Protein AF-A0A969JW96-F1 (afdb_monomer)

Structure (mmCIF, N/CA/C/O backbone):
data_AF-A0A969JW96-F1
#
_entry.id   AF-A0A969JW96-F1
#
loop_
_atom_site.group_PDB
_atom_site.id
_atom_site.type_symbol
_atom_site.label_atom_id
_atom_site.label_alt_id
_atom_site.label_comp_id
_atom_site.label_asym_id
_atom_site.label_entity_id
_atom_site.label_seq_id
_atom_site.pdbx_PDB_ins_code
_atom_site.Cartn_x
_atom_site.Cartn_y
_atom_site.Cartn_z
_atom_site.occupancy
_atom_site.B_iso_or_equiv
_atom_site.auth_seq_id
_atom_site.auth_comp_id
_atom_site.auth_asym_id
_atom_site.auth_atom_id
_atom_site.pdbx_PDB_model_num
ATOM 1 N N . MET A 1 1 ? 10.978 -2.583 -18.287 1.00 92.38 1 MET A N 1
ATOM 2 C CA . MET A 1 1 ? 11.888 -1.580 -18.891 1.00 92.38 1 MET A CA 1
ATOM 3 C C . MET A 1 1 ? 13.351 -1.951 -18.710 1.00 92.38 1 MET A C 1
ATOM 5 O O . MET A 1 1 ? 13.973 -2.278 -19.709 1.00 92.38 1 MET A O 1
ATOM 9 N N . VAL A 1 2 ? 13.892 -1.982 -17.486 1.00 97.56 2 VAL A N 1
ATOM 10 C CA . VAL A 1 2 ? 15.324 -2.282 -17.252 1.00 97.56 2 VAL A CA 1
ATOM 11 C C . VAL A 1 2 ? 15.746 -3.646 -17.815 1.00 97.56 2 VAL A C 1
ATOM 13 O O . VAL A 1 2 ? 16.742 -3.735 -18.517 1.00 97.56 2 VAL A O 1
ATOM 16 N N . ALA A 1 3 ? 14.935 -4.693 -17.625 1.00 97.38 3 ALA A N 1
ATOM 17 C CA . ALA A 1 3 ? 15.219 -6.020 -18.188 1.00 97.38 3 ALA A CA 1
ATOM 18 C C . ALA A 1 3 ? 15.378 -6.011 -19.723 1.00 97.38 3 ALA A C 1
ATOM 20 O O . ALA A 1 3 ? 16.224 -6.721 -20.259 1.00 97.38 3 ALA A O 1
ATOM 21 N N . SER A 1 4 ? 14.621 -5.150 -20.419 1.00 97.44 4 SER A N 1
ATOM 22 C CA . SER A 1 4 ? 14.577 -5.104 -21.888 1.00 97.44 4 SER A CA 1
ATOM 23 C C . SER A 1 4 ? 15.881 -4.638 -22.542 1.00 97.44 4 SER A C 1
ATOM 25 O O . SER A 1 4 ? 16.103 -4.877 -23.729 1.00 97.44 4 SER A O 1
ATOM 27 N N . THR A 1 5 ? 16.754 -3.984 -21.768 1.00 97.19 5 THR A N 1
ATOM 28 C CA . THR A 1 5 ? 18.091 -3.555 -22.201 1.00 97.19 5 THR A CA 1
ATOM 29 C C . THR A 1 5 ? 19.156 -4.616 -21.923 1.00 97.19 5 THR A C 1
ATOM 31 O O . THR A 1 5 ? 20.342 -4.311 -21.980 1.00 97.19 5 THR A O 1
ATOM 34 N N . LEU A 1 6 ? 18.749 -5.839 -21.568 1.00 96.88 6 LEU A N 1
ATOM 35 C CA . LEU A 1 6 ? 19.619 -6.942 -21.162 1.00 96.88 6 LEU A CA 1
ATOM 36 C C . LEU A 1 6 ? 20.436 -6.680 -19.881 1.00 96.88 6 LEU A C 1
ATOM 38 O O . LEU A 1 6 ? 21.398 -7.404 -19.619 1.00 96.88 6 LEU A O 1
ATOM 42 N N . ALA A 1 7 ? 20.016 -5.729 -19.040 1.00 97.56 7 ALA A N 1
ATOM 43 C CA . ALA A 1 7 ? 20.629 -5.472 -17.735 1.00 97.56 7 ALA A CA 1
ATOM 44 C C . ALA A 1 7 ? 20.529 -6.693 -16.796 1.00 97.56 7 ALA A C 1
ATOM 46 O O . ALA A 1 7 ? 19.527 -7.423 -16.849 1.00 97.56 7 ALA A O 1
ATOM 47 N N . PRO A 1 8 ? 21.535 -6.930 -15.937 1.00 97.62 8 PRO A N 1
ATOM 48 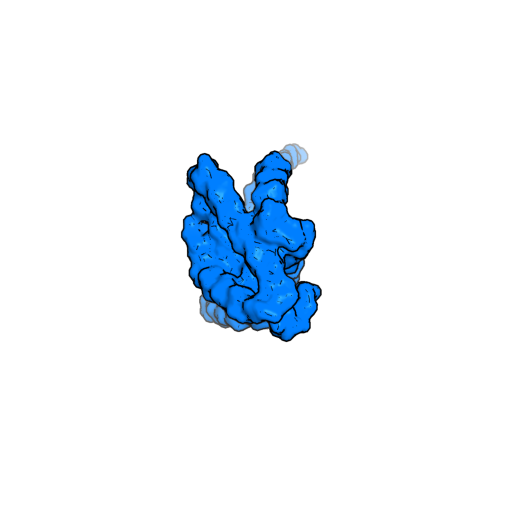C CA . PRO A 1 8 ? 21.538 -8.078 -15.038 1.00 97.62 8 PRO A CA 1
ATOM 49 C C . PRO A 1 8 ? 20.416 -7.970 -13.992 1.00 97.62 8 PRO A C 1
ATOM 51 O O . PRO A 1 8 ? 19.824 -6.903 -13.793 1.00 97.62 8 PRO A O 1
ATOM 54 N N . VAL A 1 9 ? 20.061 -9.100 -13.376 1.00 97.75 9 VAL A N 1
ATOM 55 C CA . VAL A 1 9 ? 18.829 -9.232 -12.580 1.00 97.75 9 VAL A CA 1
ATOM 56 C C . VAL A 1 9 ? 18.816 -8.311 -11.357 1.00 97.75 9 VAL A C 1
ATOM 58 O O . VAL A 1 9 ? 17.781 -7.732 -11.036 1.00 97.75 9 VAL A O 1
ATOM 61 N N . GLU A 1 10 ? 19.968 -8.083 -10.733 1.00 97.88 10 GLU A N 1
ATOM 62 C CA . GLU A 1 10 ? 20.151 -7.179 -9.599 1.00 97.88 10 GLU A CA 1
ATOM 63 C C . GLU A 1 10 ? 19.729 -5.739 -9.927 1.00 97.88 10 GLU A C 1
ATOM 65 O O . GLU A 1 10 ? 19.047 -5.100 -9.125 1.00 97.88 10 GLU A O 1
ATOM 70 N N . ASN A 1 11 ? 20.009 -5.258 -11.143 1.00 98.12 11 ASN A N 1
ATOM 71 C CA . ASN A 1 11 ? 19.605 -3.920 -11.585 1.00 98.12 11 ASN A CA 1
ATOM 72 C C . ASN A 1 11 ? 18.093 -3.839 -11.821 1.00 98.12 11 ASN A C 1
ATOM 74 O O . ASN A 1 11 ? 17.466 -2.807 -11.576 1.00 98.12 11 ASN A O 1
ATOM 78 N N . VAL A 1 12 ? 17.490 -4.932 -12.295 1.00 97.62 12 VAL A N 1
ATOM 79 C CA . VAL A 1 12 ? 16.038 -5.027 -12.486 1.00 97.62 12 VAL A CA 1
ATOM 80 C C . VAL A 1 12 ? 15.323 -5.007 -11.139 1.00 97.62 12 VAL A C 1
ATOM 82 O O . VAL A 1 12 ? 14.350 -4.268 -10.983 1.00 97.62 12 VAL A O 1
ATOM 85 N N . LEU A 1 13 ? 15.822 -5.765 -10.160 1.00 97.88 13 LEU A N 1
ATOM 86 C CA . LEU A 1 13 ? 15.274 -5.786 -8.804 1.00 97.88 13 LEU A CA 1
ATOM 87 C C . LEU A 1 13 ? 15.439 -4.433 -8.109 1.00 97.88 13 LEU A C 1
ATOM 89 O O . LEU A 1 13 ? 14.465 -3.924 -7.559 1.00 97.88 13 LEU A O 1
ATOM 93 N N . ALA A 1 14 ? 16.614 -3.802 -8.205 1.00 97.81 14 ALA A N 1
ATOM 94 C CA . ALA A 1 14 ? 16.843 -2.465 -7.657 1.00 97.81 14 ALA A CA 1
ATOM 95 C C . ALA A 1 14 ? 15.840 -1.439 -8.214 1.00 97.81 14 ALA A C 1
ATOM 97 O O . ALA A 1 14 ? 15.224 -0.690 -7.455 1.00 97.81 14 ALA A O 1
ATOM 98 N N . ALA A 1 15 ? 15.602 -1.449 -9.530 1.00 97.50 15 ALA A N 1
ATOM 99 C CA . ALA A 1 15 ? 14.612 -0.575 -10.155 1.00 97.50 15 ALA A CA 1
ATOM 100 C C . ALA A 1 15 ? 13.169 -0.894 -9.720 1.00 97.50 15 ALA A C 1
ATOM 102 O O . ALA A 1 15 ? 12.372 0.023 -9.514 1.00 97.50 15 ALA A O 1
ATOM 103 N N . ALA A 1 16 ? 12.824 -2.175 -9.555 1.00 96.62 16 ALA A N 1
ATOM 104 C CA . ALA A 1 16 ? 11.508 -2.589 -9.072 1.00 96.62 16 ALA A CA 1
ATOM 105 C C . ALA A 1 16 ? 11.263 -2.139 -7.621 1.00 96.62 16 ALA A C 1
ATOM 107 O O . ALA A 1 16 ? 10.181 -1.643 -7.305 1.00 96.62 16 ALA A O 1
ATOM 108 N N . PHE A 1 17 ? 12.270 -2.250 -6.750 1.00 95.62 17 PHE A N 1
ATOM 109 C CA . PHE A 1 17 ? 12.193 -1.763 -5.372 1.00 95.62 17 PHE A CA 1
ATOM 110 C C . PHE A 1 17 ? 12.088 -0.241 -5.306 1.00 95.62 17 PHE A C 1
ATOM 112 O O . PHE A 1 17 ? 11.251 0.266 -4.565 1.00 95.62 17 PHE A O 1
ATOM 119 N N . ALA A 1 18 ? 12.855 0.485 -6.124 1.00 94.38 18 ALA A N 1
ATOM 120 C CA . ALA A 1 18 ? 12.754 1.940 -6.209 1.00 94.38 18 ALA A CA 1
ATOM 121 C C . ALA A 1 18 ? 11.344 2.395 -6.628 1.00 94.38 18 ALA A C 1
ATOM 123 O O . ALA A 1 18 ? 10.785 3.315 -6.032 1.00 94.38 18 ALA A O 1
ATOM 124 N N . ALA A 1 19 ? 10.737 1.721 -7.612 1.00 94.25 19 ALA A N 1
ATOM 125 C CA . ALA A 1 19 ? 9.368 2.012 -8.036 1.00 94.25 19 ALA A CA 1
ATOM 126 C C . ALA A 1 19 ? 8.335 1.703 -6.937 1.00 94.25 19 ALA A C 1
ATOM 128 O O . ALA A 1 19 ? 7.437 2.510 -6.699 1.00 94.25 19 ALA A O 1
ATOM 129 N N . LEU A 1 20 ? 8.474 0.561 -6.253 1.00 91.62 20 LEU A N 1
ATOM 130 C CA . LEU A 1 20 ? 7.586 0.155 -5.161 1.00 91.62 20 LEU A CA 1
ATOM 131 C C . LEU A 1 20 ? 7.683 1.091 -3.945 1.00 91.62 20 LEU A C 1
ATOM 133 O O . LEU A 1 20 ? 6.669 1.371 -3.315 1.00 91.62 20 LEU A O 1
ATOM 137 N N . HIS A 1 21 ? 8.879 1.589 -3.627 1.00 87.88 21 HIS A N 1
ATOM 138 C CA . HIS A 1 21 ? 9.100 2.501 -2.502 1.00 87.88 21 HIS A CA 1
ATOM 139 C C . HIS A 1 21 ? 8.502 3.902 -2.728 1.00 87.88 21 HIS A C 1
ATOM 141 O O . HIS A 1 21 ? 8.311 4.663 -1.781 1.00 87.88 21 HIS A O 1
ATOM 147 N N . GLY A 1 22 ? 8.176 4.268 -3.971 1.00 84.25 22 GLY A N 1
ATOM 148 C CA . GLY A 1 22 ? 7.532 5.545 -4.262 1.00 84.25 22 GLY A CA 1
ATOM 149 C C . GLY A 1 22 ? 6.190 5.690 -3.533 1.00 84.25 22 GLY A C 1
ATOM 150 O O . GLY A 1 22 ? 5.364 4.781 -3.561 1.00 84.25 22 GLY A O 1
ATOM 151 N N . ARG A 1 23 ? 5.926 6.872 -2.955 1.00 76.19 23 ARG A N 1
ATOM 152 C CA . ARG A 1 23 ? 4.695 7.181 -2.186 1.00 76.19 23 ARG A CA 1
ATOM 153 C C . ARG A 1 23 ? 3.380 6.937 -2.939 1.00 76.19 23 ARG A C 1
ATOM 155 O O . ARG A 1 23 ? 2.329 6.816 -2.325 1.00 76.19 23 ARG A O 1
ATOM 162 N N . LEU A 1 24 ? 3.419 6.928 -4.273 1.00 77.00 24 LEU A N 1
ATOM 163 C CA . LEU A 1 24 ? 2.249 6.652 -5.114 1.00 77.00 24 LEU A CA 1
ATOM 164 C C . LEU A 1 24 ? 2.014 5.152 -5.355 1.00 77.00 24 LEU A C 1
ATOM 166 O O . LEU A 1 24 ? 1.009 4.799 -5.971 1.00 77.00 24 LEU A O 1
ATOM 170 N N . HIS A 1 25 ? 2.926 4.290 -4.905 1.00 81.25 25 HIS A N 1
ATOM 171 C CA . HIS A 1 25 ? 2.839 2.841 -5.042 1.00 81.25 25 HIS A CA 1
ATOM 172 C C . HIS A 1 25 ? 2.812 2.131 -3.681 1.00 81.25 25 HIS A C 1
ATOM 174 O O . HIS A 1 25 ? 1.951 1.276 -3.473 1.00 81.25 25 HIS A O 1
ATOM 180 N N . GLY A 1 26 ? 3.760 2.433 -2.792 1.00 76.75 26 GLY A N 1
ATOM 181 C CA . GLY A 1 26 ? 3.874 1.836 -1.458 1.00 76.75 26 GLY A CA 1
ATOM 182 C C . GLY A 1 26 ? 3.226 2.680 -0.356 1.00 76.75 26 GLY A C 1
ATOM 183 O O . GLY A 1 26 ? 2.862 3.834 -0.579 1.00 76.75 26 GLY A O 1
ATOM 184 N N . GLY A 1 27 ? 3.095 2.098 0.840 1.00 83.38 27 GLY A N 1
ATOM 185 C CA . GLY A 1 27 ? 2.679 2.795 2.067 1.00 83.38 27 GLY A CA 1
ATOM 186 C C . GLY A 1 27 ? 1.171 2.974 2.265 1.00 83.38 27 GLY A C 1
ATOM 187 O O . GLY A 1 27 ? 0.750 3.646 3.204 1.00 83.38 27 GLY A O 1
ATOM 188 N N . ALA A 1 28 ? 0.330 2.398 1.400 1.00 88.88 28 ALA A N 1
ATOM 189 C CA . ALA A 1 28 ? -1.125 2.472 1.562 1.00 88.88 28 ALA A CA 1
ATOM 190 C C . ALA A 1 28 ? -1.628 1.687 2.786 1.00 88.88 28 ALA A C 1
ATOM 192 O O . ALA A 1 28 ? -2.630 2.061 3.388 1.00 88.88 28 ALA A O 1
ATOM 193 N N . ASP A 1 29 ? -0.929 0.615 3.137 1.00 90.25 29 ASP A N 1
ATOM 194 C CA . ASP A 1 29 ? -1.149 -0.230 4.307 1.00 90.25 29 ASP A CA 1
ATOM 195 C C . ASP A 1 29 ? -0.816 0.473 5.624 1.00 90.25 29 ASP A C 1
ATOM 197 O O . ASP A 1 29 ? -1.630 0.470 6.547 1.00 90.25 29 ASP A O 1
ATOM 201 N N . GLU A 1 30 ? 0.346 1.118 5.694 1.00 91.56 30 GLU A N 1
ATOM 202 C CA . GLU A 1 30 ? 0.733 1.952 6.833 1.00 91.56 30 GLU A CA 1
ATOM 203 C C . GLU A 1 30 ? -0.219 3.143 6.993 1.00 91.56 30 GLU A C 1
ATOM 205 O O . GLU A 1 30 ? -0.732 3.380 8.084 1.00 91.56 30 GLU A O 1
ATOM 210 N N . ALA A 1 31 ? -0.539 3.838 5.897 1.00 92.06 31 ALA A N 1
ATOM 211 C CA . ALA A 1 31 ? -1.463 4.968 5.925 1.00 92.06 31 ALA A CA 1
ATOM 212 C C . ALA A 1 31 ? -2.877 4.569 6.379 1.00 92.06 31 ALA A C 1
ATOM 214 O O . ALA A 1 31 ? -3.519 5.324 7.107 1.00 92.06 31 ALA A O 1
ATOM 215 N N . ALA A 1 32 ? -3.373 3.395 5.970 1.00 94.69 32 ALA A N 1
ATOM 216 C CA . ALA A 1 32 ? -4.667 2.889 6.427 1.00 94.69 32 ALA A CA 1
ATOM 217 C C . ALA A 1 32 ? -4.646 2.568 7.929 1.00 94.69 32 ALA A C 1
ATOM 219 O O . ALA A 1 32 ? -5.564 2.954 8.655 1.00 94.69 32 ALA A O 1
ATOM 220 N N . LEU A 1 33 ? -3.585 1.905 8.401 1.00 94.75 33 LEU A N 1
ATOM 221 C CA . LEU A 1 33 ? -3.416 1.575 9.814 1.00 94.75 33 LEU A CA 1
ATOM 222 C C . LEU A 1 33 ? -3.352 2.837 10.686 1.00 94.75 33 LEU A C 1
ATOM 224 O O . LEU A 1 33 ? -4.034 2.911 11.708 1.00 94.75 33 LEU A O 1
ATOM 228 N N . GLU A 1 34 ? -2.581 3.837 10.263 1.00 94.56 34 GLU A N 1
ATOM 229 C CA . GLU A 1 34 ? -2.443 5.100 10.985 1.00 94.56 34 GLU A CA 1
ATOM 230 C C . GLU A 1 34 ? -3.740 5.912 10.970 1.00 94.56 34 GLU A C 1
ATOM 232 O O . GLU A 1 34 ? -4.163 6.418 12.008 1.00 94.56 34 GLU A O 1
ATOM 237 N N . ALA A 1 35 ? -4.445 5.957 9.835 1.00 95.81 35 ALA A N 1
ATOM 238 C CA . ALA A 1 35 ? -5.763 6.582 9.764 1.00 95.81 35 ALA A CA 1
ATOM 239 C C . ALA A 1 35 ? -6.743 5.940 10.757 1.00 95.81 35 ALA A C 1
ATOM 241 O O . ALA A 1 35 ? -7.446 6.646 11.473 1.00 95.81 35 ALA A O 1
ATOM 242 N N . ALA A 1 36 ? -6.766 4.609 10.860 1.00 97.38 36 ALA A N 1
ATOM 243 C CA . ALA A 1 36 ? -7.633 3.924 11.813 1.00 97.38 36 ALA A CA 1
ATOM 244 C C . ALA A 1 36 ? -7.257 4.207 13.277 1.00 97.38 36 ALA A C 1
ATOM 246 O O . ALA A 1 36 ? -8.147 4.344 14.116 1.00 97.38 36 ALA A O 1
ATOM 247 N N . ARG A 1 37 ? -5.961 4.336 13.593 1.00 96.31 37 ARG A N 1
ATOM 248 C CA . ARG A 1 37 ? -5.499 4.751 14.929 1.00 96.31 37 ARG A CA 1
ATOM 249 C C . ARG A 1 37 ? -5.898 6.189 15.251 1.00 96.31 37 ARG A C 1
ATOM 251 O O . ARG A 1 37 ? -6.400 6.428 16.343 1.00 96.31 37 ARG A O 1
ATOM 258 N N . LEU A 1 38 ? -5.741 7.107 14.297 1.00 96.94 38 LEU A N 1
ATOM 259 C CA . LEU A 1 38 ? -6.127 8.513 14.438 1.00 96.94 38 LEU A CA 1
ATOM 260 C C . LEU A 1 38 ? -7.640 8.679 14.632 1.00 96.94 38 LEU A C 1
ATOM 262 O O . LEU A 1 38 ? -8.076 9.456 15.476 1.00 96.94 38 LEU A O 1
ATOM 266 N N . VAL A 1 39 ? -8.443 7.933 13.868 1.00 98.00 39 VAL A N 1
ATOM 267 C CA . VAL A 1 39 ? -9.907 7.902 14.016 1.00 98.00 39 VAL A CA 1
ATOM 268 C C . VAL A 1 39 ? -10.307 7.329 15.380 1.00 98.00 39 VAL A C 1
ATOM 270 O O . VAL A 1 39 ? -11.300 7.756 15.969 1.00 98.00 39 VAL A O 1
ATOM 273 N N . GLY A 1 40 ? -9.541 6.368 15.897 1.00 97.56 40 GLY A N 1
ATOM 274 C CA . GLY A 1 40 ? -9.598 5.909 17.284 1.00 97.56 40 GLY A CA 1
ATOM 275 C C . GLY A 1 40 ? -10.793 5.025 17.643 1.00 97.56 40 GLY A C 1
ATOM 276 O O . GLY A 1 40 ? -10.695 4.247 18.588 1.00 97.56 40 GLY A O 1
ATOM 277 N N . SER A 1 41 ? -11.909 5.088 16.914 1.00 98.06 41 SER A N 1
ATOM 278 C CA . SER A 1 41 ? -13.055 4.201 17.134 1.00 98.06 41 SER A CA 1
ATOM 279 C C . SER A 1 41 ? -13.944 4.039 15.893 1.00 98.06 41 SER A C 1
ATOM 281 O O . SER A 1 41 ? -14.039 4.957 15.072 1.00 98.06 41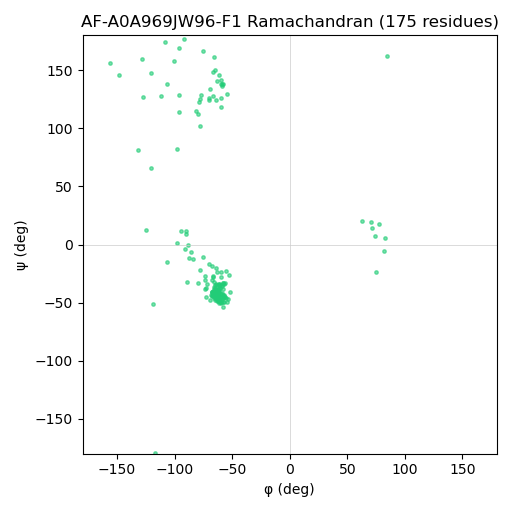 SER A O 1
ATOM 283 N N . PRO A 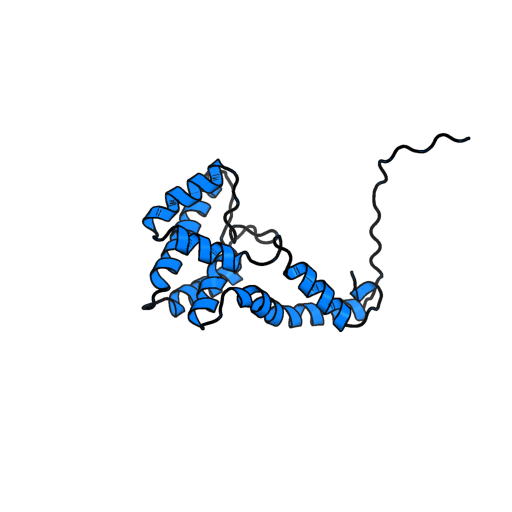1 42 ? -14.708 2.934 15.789 1.00 98.38 42 PRO A N 1
ATOM 284 C CA . PRO A 1 42 ? -15.679 2.742 14.710 1.00 98.38 42 PRO A CA 1
ATOM 285 C C . PRO A 1 42 ? -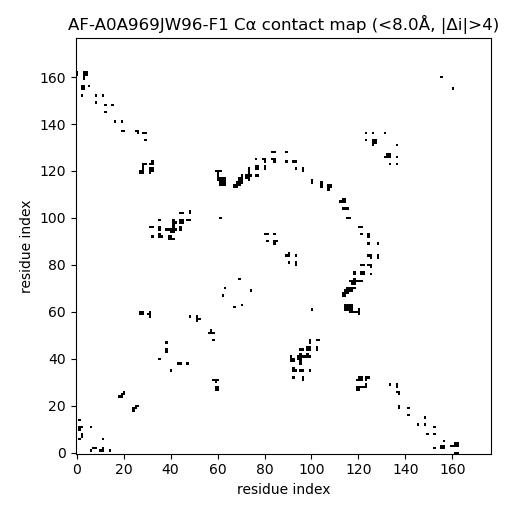16.724 3.862 14.609 1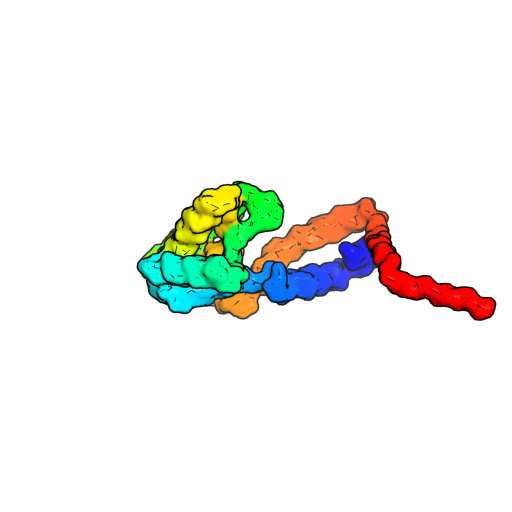.00 98.38 42 PRO A C 1
ATOM 287 O O . PRO A 1 42 ? -17.148 4.209 13.509 1.00 98.38 42 PRO A O 1
ATOM 290 N N . GLY A 1 43 ? -17.123 4.457 15.740 1.00 98.31 43 GLY A N 1
ATOM 291 C CA . GLY A 1 43 ? -18.127 5.526 15.777 1.00 98.31 43 GLY A CA 1
ATOM 292 C C . GLY A 1 43 ? -17.670 6.830 15.115 1.00 98.31 43 GLY A C 1
ATOM 293 O O . GLY A 1 43 ? -18.496 7.565 14.581 1.00 98.31 43 GLY A O 1
ATOM 294 N N . ALA A 1 44 ? -16.362 7.097 15.090 1.00 98.25 44 ALA A N 1
ATOM 295 C CA . ALA A 1 44 ? -15.788 8.294 14.473 1.00 98.25 44 ALA A CA 1
ATOM 296 C C . ALA A 1 44 ? -15.491 8.127 12.968 1.00 98.25 44 ALA A C 1
ATOM 298 O O . ALA A 1 44 ? -15.245 9.111 12.269 1.00 98.25 44 ALA A O 1
ATOM 299 N N . ALA A 1 45 ? -15.553 6.897 12.442 1.00 98.25 45 ALA A N 1
ATOM 300 C CA . ALA A 1 45 ? -15.212 6.594 11.052 1.00 98.25 45 ALA A CA 1
ATOM 301 C C . ALA A 1 45 ? -16.066 7.364 10.037 1.00 98.25 45 ALA A C 1
ATOM 303 O O . ALA A 1 45 ? -15.565 7.759 8.983 1.00 98.25 45 ALA A O 1
ATOM 304 N N . ALA A 1 46 ? -17.344 7.597 10.358 1.00 98.00 46 ALA A N 1
ATOM 305 C CA . ALA A 1 46 ? -18.255 8.304 9.469 1.00 98.00 46 ALA A CA 1
ATOM 306 C C . ALA A 1 46 ? -17.781 9.735 9.183 1.00 98.00 46 ALA A C 1
ATOM 308 O O . ALA A 1 46 ? -17.644 10.111 8.020 1.00 98.00 46 ALA A O 1
ATOM 309 N N . GLY A 1 47 ? -17.459 10.488 10.240 1.00 98.06 47 GLY A N 1
ATOM 310 C CA . GLY A 1 47 ? -16.975 11.864 10.127 1.00 98.06 47 GLY A CA 1
ATOM 311 C C . GLY A 1 47 ? -15.657 11.955 9.361 1.00 98.06 47 GLY A C 1
ATOM 312 O O . GLY A 1 47 ? -15.531 12.785 8.469 1.00 98.06 47 GLY A O 1
ATOM 313 N N . PHE A 1 48 ? -14.713 11.048 9.632 1.00 98.12 48 PHE A N 1
ATOM 314 C CA . PHE A 1 48 ? -13.432 11.002 8.920 1.00 98.12 48 PHE A CA 1
ATOM 315 C C . PHE A 1 48 ? -13.593 10.775 7.411 1.00 98.12 48 PHE A C 1
ATOM 317 O O . PHE A 1 48 ? -12.983 11.471 6.599 1.00 98.12 48 PHE A O 1
ATOM 324 N N . VAL A 1 49 ? -14.414 9.796 7.019 1.00 98.06 49 VAL A N 1
ATOM 325 C CA . VAL A 1 49 ? -14.643 9.506 5.597 1.00 98.06 49 VAL A CA 1
ATOM 326 C C . VAL A 1 49 ? -15.344 10.670 4.911 1.00 98.06 49 VAL A C 1
ATOM 328 O O . VAL A 1 49 ? -15.006 11.006 3.775 1.00 98.06 49 VAL A O 1
ATOM 331 N N . ASP A 1 50 ? -16.325 11.266 5.581 1.00 97.81 50 ASP A N 1
ATOM 332 C CA . ASP A 1 50 ? -17.094 12.372 5.030 1.00 97.81 50 ASP A CA 1
ATOM 333 C C . ASP A 1 50 ? -16.198 13.590 4.777 1.00 97.81 50 ASP A C 1
ATOM 335 O O . ASP A 1 50 ? -16.204 14.102 3.657 1.00 97.81 50 ASP A O 1
ATOM 339 N N . ASP A 1 51 ? -15.360 13.948 5.753 1.00 97.88 51 ASP A N 1
ATOM 340 C CA . ASP A 1 51 ? -14.360 15.014 5.653 1.00 97.88 51 ASP A CA 1
ATOM 341 C C . ASP A 1 51 ? -13.358 14.770 4.514 1.00 97.88 51 ASP A C 1
ATOM 343 O O . ASP A 1 51 ? -13.132 15.645 3.672 1.00 97.88 51 ASP A O 1
ATOM 347 N N . CYS A 1 52 ? -12.818 13.548 4.411 1.00 96.81 52 CYS A N 1
ATOM 348 C CA . CYS A 1 52 ? -11.902 13.194 3.327 1.00 96.81 52 CYS A CA 1
ATOM 349 C C . CYS A 1 52 ? -12.543 13.410 1.950 1.00 96.81 52 CYS A C 1
ATOM 351 O O . CYS A 1 52 ? -11.915 13.939 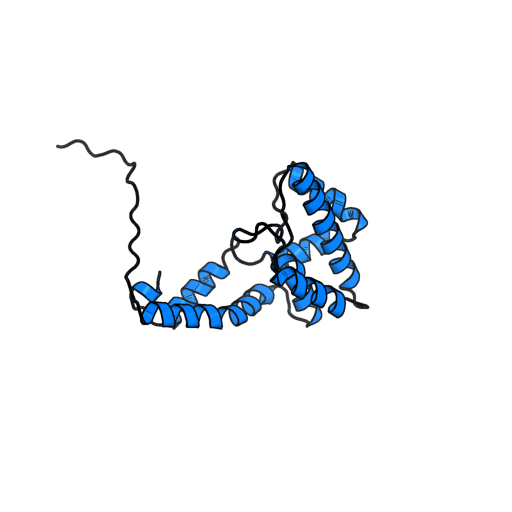1.033 1.00 96.81 52 CYS A O 1
ATOM 353 N N . LEU A 1 53 ? -13.800 12.994 1.788 1.00 95.81 53 LEU A N 1
ATOM 354 C CA . LEU A 1 53 ? -14.508 13.107 0.516 1.00 95.81 53 LEU A CA 1
ATOM 355 C C . LEU A 1 53 ? -14.922 14.543 0.183 1.00 95.81 53 LEU A C 1
ATOM 357 O O . LEU A 1 53 ? -15.009 14.858 -1.006 1.00 95.81 53 LEU A O 1
ATOM 361 N N . GLU A 1 54 ? -15.196 15.379 1.184 1.00 97.00 54 GLU A N 1
ATOM 362 C CA . GLU A 1 54 ? -15.492 16.807 1.008 1.00 97.00 54 GLU A CA 1
ATOM 363 C C . GLU A 1 54 ? -14.262 17.582 0.534 1.00 97.00 54 GLU A C 1
ATOM 365 O O . GLU A 1 54 ? -14.347 18.353 -0.421 1.00 97.00 54 GLU A O 1
ATOM 370 N N . HIS A 1 55 ? -13.099 17.297 1.121 1.00 96.81 55 HIS A N 1
ATOM 371 C CA . HIS A 1 55 ? -11.841 17.977 0.804 1.00 96.81 55 HIS A CA 1
ATOM 372 C C . HIS A 1 55 ? -11.050 17.330 -0.345 1.00 96.81 55 HIS A C 1
ATOM 374 O O . HIS A 1 55 ? -9.977 17.805 -0.718 1.00 96.81 55 HIS A O 1
ATOM 380 N N . GLY A 1 56 ? -11.556 16.242 -0.933 1.00 93.75 56 GLY A N 1
ATOM 381 C CA . GLY A 1 56 ? -10.874 15.518 -2.011 1.00 93.75 56 GLY A CA 1
ATOM 382 C C . GLY A 1 56 ? -9.640 14.724 -1.558 1.00 93.75 56 GLY A C 1
ATOM 383 O O . GLY A 1 56 ? -8.857 14.268 -2.397 1.00 93.75 56 GLY A O 1
ATOM 384 N N . THR A 1 57 ? -9.475 14.523 -0.251 1.00 93.44 57 THR A N 1
ATOM 385 C CA . THR A 1 57 ? -8.434 13.682 0.342 1.00 93.44 57 THR A CA 1
ATOM 386 C C . THR A 1 57 ? -8.705 12.213 0.025 1.00 93.44 57 THR A C 1
ATOM 388 O O . THR A 1 57 ? -9.822 11.705 0.148 1.00 93.44 57 THR A O 1
ATOM 391 N N . LYS A 1 58 ? -7.669 11.488 -0.403 1.00 91.25 58 LYS A N 1
ATOM 392 C CA . LYS A 1 58 ? -7.790 10.056 -0.697 1.00 91.25 58 LYS A CA 1
ATOM 393 C C . LYS A 1 58 ? -7.810 9.244 0.594 1.00 91.25 58 LYS A C 1
ATOM 395 O O . LYS A 1 58 ? -6.877 9.325 1.385 1.00 91.25 58 LYS A O 1
ATOM 400 N N . VAL A 1 59 ? -8.802 8.367 0.727 1.00 94.06 59 VAL A N 1
ATOM 401 C CA . VAL A 1 59 ? -8.766 7.280 1.712 1.00 94.06 59 VAL A CA 1
ATOM 402 C C . VAL A 1 59 ? -7.862 6.177 1.159 1.00 94.06 59 VAL A C 1
ATOM 404 O O . VAL A 1 59 ? -8.233 5.455 0.230 1.00 94.06 59 VAL A O 1
ATOM 407 N N . MET A 1 60 ? -6.632 6.104 1.668 1.00 92.00 60 MET A N 1
ATOM 408 C CA . MET A 1 60 ? -5.623 5.146 1.206 1.00 92.00 60 MET A CA 1
ATOM 409 C C . MET A 1 60 ? -6.113 3.704 1.385 1.00 92.00 60 MET A C 1
ATOM 411 O O . MET A 1 60 ? -6.799 3.392 2.351 1.00 92.00 60 MET A O 1
ATOM 415 N N . GLY A 1 61 ? -5.805 2.832 0.421 1.00 91.75 61 GLY A N 1
ATOM 416 C CA . GLY A 1 61 ? -6.290 1.444 0.401 1.00 91.75 61 GLY A CA 1
ATOM 417 C C . GLY A 1 61 ? -7.715 1.255 -0.147 1.00 91.75 61 GLY A C 1
ATOM 418 O O . GLY A 1 61 ? -8.126 0.116 -0.363 1.00 91.75 61 GLY A O 1
ATOM 419 N N . MET A 1 62 ? -8.446 2.334 -0.458 1.00 94.19 62 MET A N 1
ATOM 420 C CA . MET A 1 62 ? -9.768 2.257 -1.090 1.00 94.19 62 MET A CA 1
ATOM 421 C C . MET A 1 62 ? -9.699 2.414 -2.614 1.00 94.19 62 MET A C 1
ATOM 423 O O . MET A 1 62 ? -9.163 3.384 -3.150 1.00 94.19 62 MET A O 1
ATOM 427 N N . GLY A 1 63 ? -10.314 1.469 -3.325 1.00 90.50 63 GLY A N 1
ATOM 428 C CA . GLY A 1 63 ? -10.294 1.377 -4.780 1.00 90.50 63 GLY A CA 1
ATOM 429 C C . GLY A 1 63 ? -9.057 0.656 -5.323 1.00 90.50 63 GLY A C 1
ATOM 430 O O . GLY A 1 63 ? -8.040 0.475 -4.650 1.00 90.50 63 GLY A O 1
ATOM 431 N N . HIS A 1 64 ? -9.153 0.224 -6.578 1.00 89.50 64 HIS A N 1
ATOM 432 C CA . HIS A 1 64 ? -8.067 -0.444 -7.285 1.00 89.50 64 HIS A CA 1
ATOM 433 C C . HIS A 1 64 ? -8.142 -0.115 -8.777 1.00 89.50 64 HIS A C 1
ATOM 435 O O . HIS A 1 64 ? -9.231 0.026 -9.329 1.00 89.50 64 HIS A O 1
ATOM 441 N N . ARG A 1 65 ? -6.989 -0.007 -9.446 1.00 87.25 65 ARG A N 1
ATOM 442 C CA . ARG A 1 65 ? -6.937 0.287 -10.889 1.00 87.25 65 ARG A CA 1
ATOM 443 C C . ARG A 1 65 ? -7.556 -0.838 -11.725 1.00 87.25 65 ARG A C 1
ATOM 445 O O . ARG A 1 65 ? -8.331 -0.564 -12.632 1.00 87.25 65 ARG A O 1
ATOM 452 N N . GLU A 1 66 ? -7.222 -2.080 -11.381 1.00 87.19 66 GLU A N 1
ATOM 453 C CA . GLU A 1 66 ? -7.678 -3.272 -12.113 1.00 87.19 66 GLU A CA 1
ATOM 454 C C . GLU A 1 66 ? -9.015 -3.838 -11.610 1.00 87.19 66 GLU A C 1
ATOM 456 O O . GLU A 1 66 ? -9.796 -4.374 -12.392 1.00 87.19 66 GLU A O 1
ATOM 461 N N . TYR A 1 67 ? -9.318 -3.719 -10.310 1.00 86.06 67 TYR A N 1
ATOM 462 C CA . TYR A 1 67 ? -10.522 -4.326 -9.742 1.00 86.06 67 TYR A CA 1
ATOM 463 C C . TYR A 1 67 ? -11.649 -3.301 -9.682 1.00 86.06 67 TYR A C 1
ATOM 465 O O . TYR A 1 67 ? -11.588 -2.329 -8.932 1.00 86.06 67 TYR A O 1
ATOM 473 N N . ARG A 1 68 ? -12.699 -3.555 -10.468 1.00 82.00 68 ARG A N 1
ATOM 474 C CA . ARG A 1 68 ? -13.998 -2.854 -10.390 1.00 82.00 68 ARG A CA 1
ATOM 475 C C . ARG A 1 68 ? -14.991 -3.544 -9.449 1.00 82.00 68 ARG A C 1
ATOM 477 O O . ARG A 1 68 ? -16.103 -3.069 -9.255 1.00 82.00 68 ARG A O 1
ATOM 484 N N . VAL A 1 69 ? -14.579 -4.687 -8.916 1.00 86.12 69 VAL A N 1
ATOM 485 C CA . VAL A 1 69 ? -15.263 -5.491 -7.904 1.00 86.12 69 VAL A CA 1
ATOM 486 C C . VAL A 1 69 ? -14.379 -5.546 -6.659 1.00 86.12 69 VAL A C 1
ATOM 488 O O . VAL A 1 69 ? -13.298 -4.955 -6.638 1.00 86.12 69 VAL A O 1
ATOM 491 N N . LEU A 1 70 ? -14.818 -6.254 -5.620 1.00 86.31 70 LEU A N 1
ATOM 492 C CA . LEU A 1 70 ? -13.974 -6.531 -4.461 1.00 86.31 70 LEU A CA 1
ATOM 493 C C . LEU A 1 70 ? -12.656 -7.189 -4.904 1.00 86.31 70 LEU A C 1
ATOM 495 O O . LEU A 1 70 ? -12.678 -8.181 -5.633 1.00 86.31 70 LEU A O 1
ATOM 499 N N . ASP A 1 71 ? -11.522 -6.660 -4.441 1.00 92.38 71 ASP A N 1
ATOM 500 C CA . ASP A 1 71 ? -10.220 -7.300 -4.637 1.00 92.38 71 ASP A CA 1
ATOM 501 C C . ASP A 1 71 ? -10.257 -8.696 -3.984 1.00 92.38 71 ASP A C 1
ATOM 503 O O . ASP A 1 71 ? -10.449 -8.796 -2.765 1.00 92.38 71 ASP A O 1
ATOM 507 N N . PRO A 1 72 ? -10.072 -9.790 -4.747 1.00 92.44 72 PRO A N 1
ATOM 508 C CA . PRO A 1 72 ? -10.177 -11.142 -4.207 1.00 92.44 72 PRO A CA 1
ATOM 509 C C . PRO A 1 72 ? -9.166 -11.398 -3.084 1.00 92.44 72 PRO A C 1
ATOM 511 O O . PRO A 1 72 ? -9.445 -12.176 -2.176 1.00 92.44 72 PRO A O 1
ATOM 514 N N . ARG A 1 73 ? -8.019 -10.707 -3.091 1.00 94.94 73 ARG A N 1
ATOM 515 C CA . ARG A 1 73 ? -6.998 -10.809 -2.040 1.00 94.94 73 ARG A CA 1
ATOM 516 C C . ARG A 1 73 ? -7.454 -10.119 -0.758 1.00 94.94 73 ARG A C 1
ATOM 518 O O . ARG A 1 73 ? -7.199 -10.632 0.328 1.00 94.94 73 ARG A O 1
ATOM 525 N N . ALA A 1 74 ? -8.159 -8.992 -0.880 1.00 94.06 74 ALA A N 1
ATOM 526 C CA . ALA A 1 74 ? -8.667 -8.242 0.268 1.00 94.06 74 ALA A CA 1
ATOM 527 C C . ALA A 1 74 ? -9.630 -9.083 1.108 1.00 94.06 74 ALA A C 1
ATOM 529 O O . ALA A 1 74 ? -9.590 -9.003 2.331 1.00 94.06 74 ALA A O 1
ATOM 530 N N . ARG A 1 75 ? -10.430 -9.954 0.475 1.00 93.88 75 ARG A N 1
ATOM 531 C CA . ARG A 1 75 ? -11.307 -10.901 1.181 1.00 93.88 75 ARG A CA 1
ATOM 532 C C . ARG A 1 75 ? -10.535 -11.769 2.180 1.00 93.88 75 ARG A C 1
ATOM 534 O O . ARG A 1 75 ? -10.959 -11.892 3.326 1.00 93.88 75 ARG A O 1
ATOM 541 N N . TYR A 1 76 ? -9.427 -12.370 1.749 1.00 95.88 76 TYR A N 1
ATOM 542 C CA . TYR A 1 76 ? -8.626 -13.252 2.601 1.00 95.88 76 TYR A CA 1
ATOM 543 C C . TYR A 1 76 ? -7.853 -12.465 3.656 1.00 95.88 76 TYR A C 1
ATOM 545 O O . TYR A 1 76 ? -7.902 -12.811 4.831 1.00 95.88 76 TYR A O 1
ATOM 553 N N . VAL A 1 77 ? -7.213 -11.359 3.262 1.00 96.69 77 VAL A N 1
ATOM 554 C CA . VAL A 1 77 ? -6.446 -10.520 4.196 1.00 96.69 77 VAL A CA 1
ATOM 555 C C . VAL A 1 77 ? -7.347 -9.935 5.283 1.00 96.69 77 VAL A C 1
ATOM 557 O O . VAL A 1 77 ? -6.961 -9.932 6.445 1.00 96.69 77 VAL A O 1
ATOM 560 N N . LYS A 1 78 ? -8.575 -9.522 4.946 1.00 97.12 78 LYS A N 1
ATOM 561 C CA . LYS A 1 78 ? -9.570 -9.078 5.930 1.00 97.12 78 LYS A CA 1
ATOM 562 C C . LYS A 1 78 ? -9.953 -10.191 6.908 1.00 97.12 78 LYS A C 1
ATOM 564 O O . LYS A 1 78 ? -10.097 -9.930 8.097 1.00 97.12 78 LYS A O 1
ATOM 569 N N . SER A 1 79 ? -10.104 -11.426 6.425 1.00 97.38 79 SER A N 1
ATOM 570 C CA . SER A 1 79 ? -10.372 -12.583 7.289 1.00 97.38 79 SER A CA 1
ATOM 571 C C . SER A 1 79 ? -9.236 -12.811 8.285 1.00 97.38 79 SER A C 1
ATOM 573 O O . SER A 1 79 ? -9.496 -12.926 9.478 1.00 97.38 79 SER A O 1
ATOM 575 N N . PHE A 1 80 ? -7.987 -12.809 7.814 1.00 97.25 80 PHE A N 1
ATOM 576 C CA . PHE A 1 80 ? -6.820 -12.971 8.683 1.00 97.25 80 PHE A CA 1
ATOM 577 C C . PHE A 1 80 ? -6.658 -11.806 9.656 1.00 97.25 80 PHE A C 1
ATOM 579 O O . PHE A 1 80 ? -6.357 -12.030 10.821 1.00 97.25 80 PHE A O 1
ATOM 586 N N . ALA A 1 81 ? -6.905 -10.572 9.211 1.00 97.50 81 ALA A N 1
ATOM 587 C CA . ALA A 1 81 ? -6.872 -9.397 10.074 1.00 97.50 81 ALA A CA 1
ATOM 588 C C . ALA A 1 81 ? -7.855 -9.537 11.245 1.00 97.50 81 ALA A C 1
ATOM 590 O O . ALA A 1 81 ? -7.474 -9.304 12.385 1.00 97.50 81 ALA A O 1
ATOM 591 N N . ARG A 1 82 ? -9.093 -9.979 10.982 1.00 97.75 82 ARG A N 1
ATOM 592 C CA . ARG A 1 82 ? -10.098 -10.238 12.028 1.00 97.75 82 ARG A CA 1
ATOM 593 C C . ARG A 1 82 ? -9.657 -11.316 13.007 1.00 97.75 82 ARG A C 1
ATOM 595 O O . ARG A 1 82 ? -9.790 -11.127 14.209 1.00 97.75 82 ARG A O 1
ATOM 602 N N . GLU A 1 83 ? -9.171 -12.437 12.484 1.00 98.19 83 GLU A N 1
ATOM 603 C CA . GLU A 1 83 ? -8.753 -13.585 13.289 1.00 98.19 83 GLU A CA 1
ATOM 604 C C . GLU A 1 83 ? -7.571 -13.229 14.196 1.00 98.19 83 GLU A C 1
ATOM 606 O O . GLU A 1 83 ? -7.628 -13.455 15.400 1.00 98.19 83 GLU A O 1
ATOM 611 N N . LEU A 1 84 ? -6.537 -12.600 13.636 1.00 97.88 84 LEU A N 1
ATOM 612 C CA . LEU A 1 84 ? -5.321 -12.234 14.361 1.00 97.88 84 LEU A CA 1
ATOM 613 C C . LEU A 1 84 ? -5.519 -11.053 15.324 1.00 97.88 84 LEU A C 1
ATOM 615 O O . LEU A 1 84 ? -4.798 -10.938 16.312 1.00 97.88 84 LEU A O 1
ATOM 619 N N . ALA A 1 85 ? -6.479 -10.165 15.052 1.00 97.56 85 ALA A N 1
ATOM 620 C CA . ALA A 1 85 ? -6.808 -9.051 15.940 1.00 97.56 85 ALA A CA 1
ATOM 621 C C . ALA A 1 85 ? -7.771 -9.438 17.076 1.00 97.56 85 ALA A C 1
ATOM 623 O O . ALA A 1 85 ? -7.979 -8.653 18.002 1.00 97.56 85 ALA A O 1
ATOM 624 N N . ALA A 1 86 ? -8.406 -10.611 17.013 1.00 97.12 86 ALA A N 1
ATOM 625 C CA . ALA A 1 86 ? -9.387 -11.016 18.008 1.00 97.12 86 ALA A CA 1
ATOM 626 C C . ALA A 1 86 ? -8.739 -11.164 19.395 1.00 97.12 86 ALA A C 1
ATOM 628 O O . ALA A 1 86 ? -7.785 -11.916 19.578 1.00 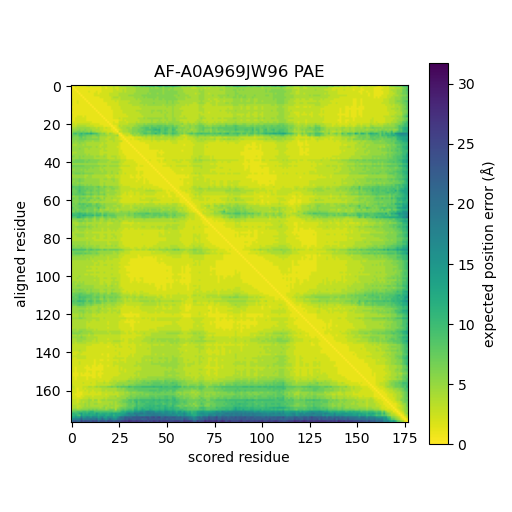97.12 86 ALA A O 1
ATOM 629 N N . GLY A 1 87 ? -9.273 -10.446 20.387 1.00 95.56 87 GLY A N 1
ATOM 630 C CA . GLY A 1 87 ? -8.761 -10.482 21.761 1.00 95.56 87 GLY A CA 1
ATOM 631 C C . GLY A 1 87 ? -7.441 -9.734 21.980 1.00 95.56 87 GLY A C 1
ATOM 632 O O . GLY A 1 87 ? -6.893 -9.813 23.077 1.00 95.56 87 GLY A O 1
ATOM 633 N N . THR A 1 88 ? -6.944 -9.001 20.980 1.00 97.19 88 THR A N 1
ATOM 634 C CA . THR A 1 88 ? -5.749 -8.152 21.095 1.00 97.19 88 THR A CA 1
ATOM 635 C C . THR A 1 88 ? -6.121 -6.667 21.096 1.00 97.19 88 THR A C 1
ATOM 637 O O . THR A 1 88 ? -7.278 -6.285 20.892 1.00 97.19 88 THR A O 1
ATOM 640 N N . ASP A 1 89 ? -5.135 -5.803 21.320 1.00 95.56 89 ASP A N 1
ATOM 641 C CA . ASP A 1 89 ? -5.276 -4.345 21.225 1.00 95.56 89 ASP A CA 1
ATOM 642 C C . ASP A 1 89 ? -5.619 -3.861 19.799 1.00 95.56 89 ASP A C 1
ATOM 644 O O . ASP A 1 89 ? -6.204 -2.790 19.623 1.00 95.56 89 ASP A O 1
ATOM 648 N N . LEU A 1 90 ? -5.355 -4.682 18.778 1.00 97.38 90 LEU A N 1
ATOM 649 C CA . LEU A 1 90 ? -5.692 -4.409 17.378 1.00 97.38 90 LEU A CA 1
ATOM 650 C C . LEU A 1 90 ? -7.183 -4.580 17.057 1.00 97.38 90 LEU A C 1
ATOM 652 O O . LEU A 1 90 ? -7.615 -4.176 15.971 1.00 97.38 90 LEU A O 1
ATOM 656 N N . ALA A 1 91 ? -7.989 -5.152 17.961 1.00 98.00 91 ALA A N 1
ATOM 657 C CA . ALA A 1 91 ? -9.417 -5.381 17.732 1.00 98.00 91 ALA A CA 1
ATOM 658 C C . ALA A 1 91 ? -10.158 -4.075 17.391 1.00 98.00 91 ALA A C 1
ATOM 660 O O . ALA A 1 91 ? -10.914 -4.011 16.418 1.00 98.00 91 ALA A O 1
ATOM 661 N N . ASN A 1 92 ? -9.888 -3.005 18.145 1.00 98.12 92 ASN A N 1
ATOM 662 C CA . ASN A 1 92 ? -10.506 -1.698 17.923 1.00 98.12 92 ASN A CA 1
ATOM 663 C C . ASN A 1 92 ? -10.048 -1.048 16.607 1.00 98.12 92 ASN A C 1
ATOM 665 O O . ASN A 1 92 ? -10.866 -0.500 15.865 1.00 98.12 92 ASN A O 1
ATOM 669 N N . THR A 1 93 ? -8.759 -1.143 16.275 1.00 98.06 93 THR A N 1
ATOM 670 C CA . THR A 1 93 ? -8.231 -0.615 15.008 1.00 98.06 93 THR A CA 1
ATOM 671 C C . THR A 1 93 ? -8.822 -1.361 13.811 1.00 98.06 93 THR A C 1
ATOM 673 O O . THR A 1 93 ? -9.226 -0.737 12.831 1.00 98.06 93 THR A O 1
ATOM 676 N N . THR A 1 94 ? -8.972 -2.684 13.913 1.00 98.31 94 THR A N 1
ATOM 677 C CA . THR A 1 94 ? -9.608 -3.519 12.881 1.00 98.31 94 THR A CA 1
ATOM 678 C C . THR A 1 94 ? -11.078 -3.150 12.696 1.00 98.31 94 THR A C 1
ATOM 680 O O . THR A 1 94 ? -11.518 -2.918 11.570 1.00 98.31 94 THR A O 1
ATOM 683 N N . ALA A 1 95 ? -11.834 -3.009 13.790 1.00 98.44 95 ALA A N 1
ATOM 684 C CA . ALA A 1 95 ? -13.227 -2.568 13.735 1.00 98.44 95 ALA A CA 1
ATOM 685 C C . ALA A 1 95 ? -13.362 -1.154 13.141 1.00 98.44 95 ALA A C 1
ATOM 687 O O . ALA A 1 95 ? -14.286 -0.884 12.371 1.00 98.44 95 ALA A O 1
ATOM 688 N N . THR A 1 96 ? -12.419 -0.259 13.447 1.00 98.56 96 THR A N 1
ATOM 689 C CA . THR A 1 96 ? -12.379 1.097 12.884 1.00 98.56 96 THR A CA 1
ATOM 690 C C . THR A 1 96 ? -12.150 1.070 11.371 1.00 98.56 96 THR A C 1
ATOM 692 O O . THR A 1 96 ? -12.890 1.728 10.642 1.00 98.56 96 THR A O 1
ATOM 695 N N . LEU A 1 97 ? -11.210 0.257 10.869 1.00 98.31 97 LEU A N 1
ATOM 696 C CA . LEU A 1 97 ? -11.013 0.059 9.423 1.00 98.31 97 LEU A CA 1
ATOM 697 C C . LEU A 1 97 ? -12.289 -0.441 8.738 1.00 98.31 97 LEU A C 1
ATOM 699 O O . LEU A 1 97 ? -12.653 0.042 7.671 1.00 98.31 97 LEU A O 1
ATOM 703 N N . GLU A 1 98 ? -12.999 -1.391 9.344 1.00 98.25 98 GLU A N 1
ATOM 704 C CA . GLU A 1 98 ? -14.259 -1.900 8.791 1.00 98.25 98 GLU A CA 1
ATOM 705 C C . GLU A 1 98 ? -15.359 -0.844 8.721 1.00 98.25 98 GLU A C 1
ATOM 707 O O . GLU A 1 98 ? -16.084 -0.790 7.725 1.00 98.25 98 GLU A O 1
ATOM 712 N N . ALA A 1 99 ? -15.458 0.023 9.728 1.00 98.50 99 ALA A N 1
ATOM 713 C CA . ALA A 1 99 ? -16.391 1.142 9.711 1.00 98.50 99 ALA A CA 1
ATOM 714 C C . ALA A 1 99 ? -16.019 2.184 8.638 1.00 98.50 99 ALA A C 1
ATOM 716 O O . ALA A 1 99 ? -16.901 2.666 7.922 1.00 98.50 99 ALA A O 1
ATOM 717 N N . ILE A 1 100 ? -14.722 2.473 8.464 1.00 98.44 100 ILE A N 1
ATOM 718 C CA . ILE A 1 100 ? -14.212 3.341 7.389 1.00 98.44 100 ILE A CA 1
ATOM 719 C C . ILE A 1 100 ? -14.558 2.746 6.016 1.00 98.44 100 ILE A C 1
ATOM 721 O O . ILE A 1 100 ? -15.120 3.446 5.171 1.00 98.44 100 ILE A O 1
ATOM 725 N N . GLU A 1 101 ? -14.280 1.455 5.790 1.00 97.94 101 GLU A N 1
ATOM 726 C CA . GLU A 1 101 ? -14.615 0.765 4.536 1.00 97.94 101 GLU A CA 1
ATOM 727 C C . GLU A 1 101 ? -16.118 0.858 4.251 1.00 97.94 101 GLU A C 1
ATOM 729 O O . GLU A 1 101 ? -16.515 1.227 3.141 1.00 97.94 101 GLU A O 1
ATOM 734 N N . ALA A 1 102 ? -16.954 0.536 5.244 1.00 97.88 102 ALA A N 1
ATOM 735 C CA . ALA A 1 102 ? -18.404 0.523 5.102 1.00 97.88 102 ALA A CA 1
ATOM 736 C C . ALA A 1 102 ? -18.940 1.903 4.702 1.00 97.88 102 ALA A C 1
ATOM 738 O O . ALA A 1 102 ? -19.657 2.009 3.699 1.00 97.88 102 ALA A O 1
ATOM 739 N N . ARG A 1 103 ? -18.531 2.961 5.420 1.00 98.12 103 ARG A N 1
ATOM 740 C CA . ARG A 1 103 ? -18.940 4.335 5.110 1.00 98.12 103 ARG A CA 1
ATOM 741 C C . ARG A 1 103 ? -18.449 4.774 3.736 1.00 98.12 103 ARG A C 1
ATOM 743 O O . ARG A 1 103 ? -19.213 5.344 2.959 1.00 98.12 103 ARG A O 1
ATOM 750 N N . PHE A 1 104 ? -17.189 4.512 3.400 1.00 97.56 104 PHE A N 1
ATOM 751 C CA . PHE A 1 104 ? -16.645 4.919 2.107 1.00 97.56 104 PHE A CA 1
ATOM 752 C C . PHE A 1 104 ? -17.382 4.231 0.954 1.00 97.56 104 PHE A C 1
ATOM 754 O O . PHE A 1 104 ? -17.775 4.886 -0.014 1.00 97.56 104 PHE A O 1
ATOM 761 N N . CYS A 1 105 ? -17.633 2.924 1.071 1.00 96.38 105 CYS A N 1
ATOM 762 C CA . CYS A 1 105 ? -18.402 2.175 0.080 1.00 96.38 105 CYS A CA 1
ATOM 763 C C . CYS A 1 105 ? -19.821 2.738 -0.078 1.00 96.38 105 CYS A C 1
ATOM 765 O O . CYS A 1 105 ? -20.301 2.873 -1.202 1.00 96.38 105 CYS A O 1
ATOM 767 N N . GLU A 1 106 ? -20.496 3.080 1.021 1.00 97.31 106 GLU A N 1
ATOM 768 C CA . GLU A 1 106 ? -21.810 3.734 1.006 1.00 97.31 106 GLU A CA 1
ATOM 769 C C . GLU A 1 106 ? -21.771 5.065 0.232 1.00 97.31 106 GLU A C 1
ATOM 771 O O . GLU A 1 106 ? -22.512 5.238 -0.741 1.00 97.31 106 GLU A O 1
ATOM 776 N N . ARG A 1 107 ? -20.857 5.979 0.595 1.00 97.25 107 ARG A N 1
ATOM 777 C CA . ARG A 1 107 ? -20.724 7.297 -0.051 1.00 97.25 107 ARG A CA 1
ATOM 778 C C . ARG A 1 107 ? -20.395 7.189 -1.540 1.00 97.25 107 ARG A C 1
ATOM 780 O O . ARG A 1 107 ? -20.897 7.980 -2.338 1.00 97.25 107 ARG A O 1
ATOM 787 N N . MET A 1 108 ? -19.568 6.221 -1.934 1.00 95.50 108 MET A N 1
ATOM 788 C CA . MET A 1 108 ? -19.219 6.010 -3.341 1.00 95.50 108 MET A CA 1
ATOM 789 C C . MET A 1 108 ? -20.368 5.391 -4.137 1.00 95.50 108 MET A C 1
ATOM 791 O O . MET A 1 108 ? -20.622 5.841 -5.257 1.00 95.50 108 MET A O 1
ATOM 795 N N . ARG A 1 109 ? -21.128 4.455 -3.552 1.00 95.44 109 ARG A N 1
ATOM 796 C CA . ARG A 1 109 ? -22.336 3.896 -4.182 1.00 95.44 109 ARG A CA 1
ATOM 797 C C . ARG A 1 109 ? -23.392 4.965 -4.440 1.00 95.44 109 ARG A C 1
ATOM 799 O O . ARG A 1 109 ? -23.961 4.978 -5.526 1.00 95.44 109 ARG A O 1
ATOM 806 N N . ALA A 1 110 ? -23.586 5.906 -3.514 1.00 96.25 110 ALA A N 1
ATOM 807 C CA . ALA A 1 110 ? -24.483 7.049 -3.714 1.00 96.25 110 ALA A CA 1
ATOM 808 C C . ALA A 1 110 ? -24.076 7.934 -4.914 1.00 96.25 110 ALA A C 1
ATOM 810 O O . ALA A 1 110 ? -24.916 8.600 -5.511 1.00 96.25 110 ALA A O 1
ATOM 811 N N . LYS A 1 111 ? -22.795 7.907 -5.308 1.00 94.62 111 LYS A N 1
ATOM 812 C CA . LYS A 1 111 ? -22.252 8.578 -6.503 1.00 94.62 111 LYS A CA 1
ATOM 813 C C . LYS A 1 111 ? -22.190 7.662 -7.740 1.00 94.62 111 LYS A C 1
ATOM 815 O O . LYS A 1 111 ? -21.506 8.000 -8.704 1.00 94.62 111 LYS A O 1
ATOM 820 N N . GLY A 1 112 ? -22.820 6.484 -7.706 1.00 94.25 112 GLY A N 1
ATOM 821 C CA . GLY A 1 112 ? -22.787 5.496 -8.791 1.00 94.25 112 GLY A CA 1
ATOM 822 C C . GLY A 1 112 ? -21.433 4.798 -8.976 1.00 94.25 112 GLY A C 1
ATOM 823 O O . GLY A 1 112 ? -21.150 4.273 -10.051 1.00 94.25 112 GLY A O 1
ATOM 824 N N . LYS A 1 113 ? -20.560 4.814 -7.960 1.00 92.25 113 LYS A N 1
ATOM 825 C CA . LYS A 1 113 ? -19.216 4.219 -8.010 1.00 92.25 113 LYS A CA 1
ATOM 826 C C . LYS A 1 113 ? -19.119 3.009 -7.082 1.00 92.25 113 LYS A C 1
ATOM 828 O O . LYS A 1 113 ? -19.368 3.107 -5.885 1.00 92.25 113 LYS A O 1
ATOM 833 N N . HIS A 1 114 ? -18.668 1.880 -7.621 1.00 90.81 114 HIS A N 1
ATOM 834 C CA . HIS A 1 114 ? -18.417 0.654 -6.860 1.00 90.81 114 HIS A CA 1
ATOM 835 C C . HIS A 1 114 ? -16.927 0.546 -6.529 1.00 90.81 114 HIS A C 1
ATOM 837 O O . HIS A 1 114 ? -16.159 -0.081 -7.253 1.00 90.81 114 HIS A O 1
ATOM 843 N N . LEU A 1 115 ? -16.507 1.230 -5.464 1.00 92.94 115 LEU A N 1
ATOM 844 C CA . LEU A 1 115 ? -15.142 1.141 -4.948 1.00 92.94 115 LEU A CA 1
ATOM 845 C C . LEU A 1 115 ? -15.130 0.337 -3.653 1.00 92.94 115 LEU A C 1
ATOM 847 O O . LEU A 1 115 ? -15.998 0.519 -2.804 1.00 92.94 115 LEU A O 1
ATOM 851 N N . HIS A 1 116 ? -14.128 -0.524 -3.520 1.00 92.50 116 HIS A N 1
ATOM 852 C CA . HIS A 1 116 ? -13.953 -1.451 -2.406 1.00 92.50 116 HIS A CA 1
ATOM 853 C C . HIS A 1 116 ? -12.547 -1.318 -1.826 1.00 92.50 116 HIS A C 1
ATOM 855 O O . HIS A 1 116 ? -11.647 -0.842 -2.524 1.00 92.50 116 HIS A O 1
ATOM 861 N N . ALA A 1 117 ? -12.343 -1.764 -0.586 1.00 94.69 117 ALA A N 1
ATOM 862 C CA . ALA A 1 117 ? -10.998 -1.902 -0.049 1.00 94.69 117 ALA A CA 1
ATOM 863 C C . ALA A 1 117 ? -10.180 -2.879 -0.909 1.00 94.69 117 ALA A C 1
ATOM 865 O O . ALA A 1 117 ? -10.676 -3.921 -1.353 1.00 94.69 117 ALA A O 1
ATOM 866 N N . ASN A 1 118 ? -8.920 -2.533 -1.155 1.00 94.50 118 ASN A N 1
ATOM 867 C CA . ASN A 1 118 ? -7.938 -3.456 -1.709 1.00 94.50 118 ASN A CA 1
ATOM 868 C C . ASN A 1 118 ? -7.180 -4.169 -0.575 1.00 94.50 118 ASN A C 1
ATOM 870 O O . ASN A 1 118 ? -7.422 -3.902 0.604 1.00 94.50 118 ASN A O 1
ATOM 874 N N . LEU A 1 119 ? -6.276 -5.101 -0.909 1.00 93.88 119 LEU A N 1
ATOM 875 C CA . LEU A 1 119 ? -5.566 -5.852 0.136 1.00 93.88 119 LEU A CA 1
ATOM 876 C C . LEU A 1 119 ? -4.775 -4.964 1.106 1.00 93.88 119 LEU A C 1
ATOM 878 O O . LEU A 1 119 ? -4.655 -5.323 2.274 1.00 93.88 119 LEU A O 1
ATOM 882 N N . GLU A 1 120 ? -4.229 -3.838 0.629 1.00 92.56 120 GLU A N 1
ATOM 883 C CA . GLU A 1 120 ? -3.343 -2.976 1.417 1.00 92.56 120 GLU A CA 1
ATOM 884 C C . GLU A 1 120 ? -4.081 -2.438 2.639 1.00 92.56 120 GLU A C 1
ATOM 886 O O . GLU A 1 120 ? -3.499 -2.362 3.714 1.00 92.56 120 GLU A O 1
ATOM 891 N N . PHE A 1 121 ? -5.383 -2.177 2.502 1.00 96.06 121 PHE A N 1
ATOM 892 C CA . PHE A 1 121 ? -6.215 -1.601 3.553 1.00 96.06 121 PHE A CA 1
ATOM 893 C C . PHE A 1 121 ? -6.249 -2.432 4.847 1.00 96.06 121 PHE A C 1
ATOM 895 O O . PHE A 1 121 ? -6.318 -1.870 5.933 1.00 96.06 121 PHE A O 1
ATOM 902 N N . TYR A 1 122 ? -6.163 -3.764 4.744 1.00 96.94 122 TYR A N 1
ATOM 903 C CA . TYR A 1 122 ? -6.186 -4.675 5.901 1.00 96.94 122 TYR A CA 1
ATOM 904 C C . TYR A 1 122 ? -4.827 -5.300 6.226 1.00 96.94 122 TYR A C 1
ATOM 906 O O . TYR A 1 122 ? -4.637 -5.850 7.310 1.00 96.94 122 TYR A O 1
ATOM 914 N N . LYS A 1 123 ? -3.866 -5.224 5.302 1.00 95.25 123 LYS A N 1
ATOM 915 C CA . LYS A 1 123 ? -2.556 -5.873 5.433 1.00 95.25 123 LYS A CA 1
ATOM 916 C C . LYS A 1 123 ? -1.765 -5.357 6.641 1.00 95.25 123 LYS A C 1
ATOM 918 O O . LYS A 1 123 ? -1.102 -6.150 7.303 1.00 95.25 123 LYS A O 1
ATOM 923 N N . GLY A 1 124 ? -1.889 -4.067 6.969 1.00 95.75 124 GLY A N 1
ATOM 924 C CA . GLY A 1 124 ? -1.223 -3.464 8.129 1.00 95.75 124 GLY A CA 1
ATOM 925 C C . GLY A 1 124 ? -1.601 -4.118 9.465 1.00 95.75 124 GLY A C 1
ATOM 926 O O . GLY A 1 124 ? -0.732 -4.304 10.313 1.00 95.75 124 GLY A O 1
ATOM 927 N N . ILE A 1 125 ? -2.858 -4.557 9.625 1.00 97.44 125 ILE A N 1
ATOM 928 C CA . ILE A 1 125 ? -3.305 -5.296 10.819 1.00 97.44 125 ILE A CA 1
ATOM 929 C C . ILE A 1 125 ? -2.595 -6.643 10.918 1.00 97.44 125 ILE A C 1
ATOM 931 O O . ILE A 1 125 ? -2.068 -6.975 11.975 1.00 97.44 125 ILE A O 1
ATOM 935 N N . VAL A 1 126 ? -2.547 -7.401 9.818 1.00 97.12 126 VAL A N 1
ATOM 936 C CA . VAL A 1 126 ? -1.891 -8.718 9.786 1.00 97.12 126 VAL A CA 1
ATOM 937 C C . VAL A 1 126 ? -0.417 -8.590 10.165 1.00 97.12 126 VAL A C 1
ATOM 939 O O . VAL A 1 126 ? 0.075 -9.354 10.989 1.00 97.12 126 VAL A O 1
ATOM 942 N N . TYR A 1 127 ? 0.276 -7.595 9.611 1.00 96.50 127 TYR A N 1
ATOM 943 C CA . TYR A 1 127 ? 1.677 -7.340 9.933 1.00 96.50 127 TYR A CA 1
ATOM 944 C C . TYR A 1 127 ? 1.891 -6.889 11.381 1.00 96.50 127 TYR A C 1
ATOM 946 O O . TYR A 1 127 ? 2.786 -7.409 12.045 1.00 96.50 127 TYR A O 1
ATOM 954 N N . SER A 1 128 ? 1.055 -5.987 11.901 1.00 96.38 128 SER A N 1
ATOM 955 C CA . SER A 1 128 ? 1.121 -5.597 13.316 1.00 96.38 128 SER A CA 1
ATOM 956 C C . SER A 1 128 ? 0.869 -6.777 14.253 1.00 96.38 128 SER A C 1
ATOM 958 O O . SER A 1 128 ? 1.569 -6.914 15.250 1.00 96.38 128 SER A O 1
ATOM 960 N N . ALA A 1 129 ? -0.069 -7.665 13.917 1.00 96.44 129 ALA A N 1
ATOM 961 C CA . ALA A 1 129 ? -0.397 -8.816 14.753 1.00 96.44 129 ALA A CA 1
ATOM 962 C C . ALA A 1 129 ? 0.749 -9.837 14.856 1.00 96.44 129 ALA A C 1
ATOM 964 O O . ALA A 1 129 ? 0.880 -10.508 15.876 1.00 96.44 129 ALA A O 1
ATOM 965 N N . VAL A 1 130 ? 1.608 -9.930 13.835 1.00 95.12 130 VAL A N 1
ATOM 966 C CA . VAL A 1 130 ? 2.827 -10.761 13.877 1.00 95.12 130 VAL A CA 1
ATOM 967 C C . VAL A 1 130 ? 4.055 -10.006 14.404 1.00 95.12 130 VAL A C 1
ATOM 969 O O . VAL A 1 130 ? 5.170 -10.519 14.330 1.00 95.12 130 VAL A O 1
ATOM 972 N N . GLY A 1 131 ? 3.872 -8.790 14.930 1.00 95.50 131 GLY A N 1
ATOM 973 C CA . GLY A 1 131 ? 4.935 -7.991 15.540 1.00 95.50 131 GLY A CA 1
ATOM 974 C C . GLY A 1 131 ? 5.870 -7.296 14.548 1.00 95.50 131 GLY A C 1
ATOM 975 O O . GLY A 1 131 ? 6.962 -6.884 14.934 1.00 95.50 131 GLY A O 1
ATOM 976 N N . LEU A 1 132 ? 5.478 -7.160 13.277 1.00 96.38 132 LEU A N 1
ATOM 977 C CA . LEU A 1 132 ? 6.277 -6.439 12.290 1.00 96.38 132 LEU A CA 1
ATOM 978 C C . LEU A 1 132 ? 6.098 -4.917 12.481 1.00 96.38 132 LEU A C 1
ATOM 980 O O . LEU A 1 132 ? 4.960 -4.443 12.440 1.00 96.38 132 LEU A O 1
ATOM 984 N N . PRO A 1 133 ? 7.176 -4.128 12.653 1.00 93.38 133 PRO A N 1
ATOM 985 C CA . PRO A 1 133 ? 7.075 -2.667 12.693 1.00 93.38 133 PRO A CA 1
ATOM 986 C C . PRO A 1 133 ? 6.612 -2.088 11.345 1.00 93.38 133 PRO A C 1
ATOM 988 O O . PRO A 1 133 ? 6.921 -2.657 10.294 1.00 93.38 133 PRO A O 1
ATOM 991 N N . SER A 1 134 ? 5.904 -0.949 11.357 1.00 90.62 134 SER A N 1
ATOM 992 C CA . SER A 1 134 ? 5.317 -0.359 10.138 1.00 90.62 134 SER A CA 1
ATOM 993 C C . SER A 1 134 ? 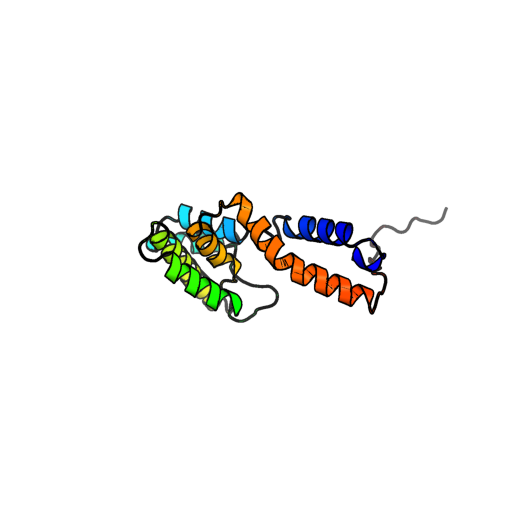6.358 0.022 9.084 1.00 90.62 134 SER A C 1
ATOM 995 O O . SER A 1 134 ? 6.134 -0.229 7.899 1.00 90.62 134 SER A O 1
ATOM 997 N N . ASP A 1 135 ? 7.547 0.455 9.517 1.00 89.81 135 ASP A N 1
ATOM 998 C CA . ASP A 1 135 ? 8.708 0.725 8.656 1.00 89.81 135 ASP A CA 1
ATOM 999 C C . ASP A 1 135 ? 9.077 -0.467 7.747 1.00 89.81 135 ASP A C 1
ATOM 1001 O O . ASP A 1 135 ? 9.632 -0.297 6.657 1.00 89.81 135 ASP A O 1
ATOM 1005 N N . PHE A 1 136 ? 8.740 -1.696 8.162 1.00 92.69 136 PHE A N 1
ATOM 1006 C CA . PHE A 1 136 ? 9.028 -2.925 7.422 1.00 92.69 136 PHE A CA 1
ATOM 1007 C C . PHE A 1 136 ? 7.856 -3.453 6.588 1.00 92.69 136 PHE A C 1
ATOM 1009 O O . PHE A 1 136 ? 8.020 -4.455 5.889 1.00 92.69 136 PHE A O 1
ATOM 1016 N N . PHE A 1 137 ? 6.699 -2.786 6.565 1.00 92.88 137 PHE A N 1
ATOM 1017 C CA . PHE A 1 137 ? 5.539 -3.248 5.793 1.00 92.88 137 PHE A CA 1
ATOM 1018 C C . PHE A 1 137 ? 5.814 -3.295 4.284 1.00 92.88 137 PHE A C 1
ATOM 1020 O O . PHE A 1 137 ? 5.564 -4.311 3.622 1.00 92.88 137 PHE A O 1
ATOM 1027 N N . THR A 1 138 ? 6.381 -2.215 3.736 1.00 91.12 138 THR A N 1
ATOM 1028 C CA . THR A 1 138 ? 6.755 -2.153 2.315 1.00 91.12 138 THR A CA 1
ATOM 1029 C C . THR A 1 138 ? 7.885 -3.141 1.985 1.00 91.12 138 THR A C 1
ATOM 1031 O O . THR A 1 138 ? 7.731 -3.886 1.013 1.00 91.12 138 THR A O 1
ATOM 1034 N N . PRO A 1 139 ? 8.974 -3.247 2.777 1.00 93.12 139 PRO A N 1
ATOM 1035 C CA . PRO A 1 139 ? 9.967 -4.314 2.623 1.00 93.12 139 PRO A CA 1
ATOM 1036 C C . PRO A 1 139 ? 9.383 -5.735 2.632 1.00 93.12 139 PRO A C 1
ATOM 1038 O O . PRO A 1 139 ? 9.682 -6.514 1.727 1.00 93.12 139 PRO A O 1
ATOM 1041 N N . ALA A 1 140 ? 8.496 -6.072 3.573 1.00 93.94 140 ALA A N 1
ATOM 1042 C CA . ALA A 1 140 ? 7.862 -7.393 3.635 1.00 93.94 140 ALA A CA 1
ATOM 1043 C C . ALA A 1 140 ? 7.009 -7.679 2.390 1.00 93.94 140 ALA A C 1
ATOM 1045 O O . ALA A 1 140 ? 7.050 -8.767 1.810 1.00 93.94 140 ALA A O 1
ATOM 1046 N N . PHE A 1 141 ? 6.282 -6.670 1.909 1.00 92.88 141 PHE A N 1
ATOM 1047 C CA . PHE A 1 141 ? 5.562 -6.772 0.645 1.00 92.88 141 PHE A CA 1
ATOM 1048 C C . PHE A 1 141 ? 6.501 -6.951 -0.554 1.00 92.88 141 PHE A C 1
ATOM 1050 O O . PHE A 1 141 ? 6.194 -7.731 -1.460 1.00 92.88 141 PHE A O 1
ATOM 1057 N N . ALA A 1 142 ? 7.643 -6.258 -0.560 1.00 94.06 142 ALA A N 1
ATOM 1058 C CA . ALA A 1 142 ? 8.660 -6.383 -1.595 1.00 94.06 142 ALA A CA 1
ATOM 1059 C C . ALA A 1 142 ? 9.233 -7.803 -1.633 1.00 94.06 142 ALA A C 1
ATOM 1061 O O . ALA A 1 142 ? 9.306 -8.376 -2.717 1.00 94.06 142 ALA A O 1
ATOM 1062 N N . MET A 1 143 ? 9.533 -8.406 -0.475 1.00 95.50 143 MET A N 1
ATOM 1063 C CA . MET A 1 143 ? 9.997 -9.797 -0.368 1.00 95.50 143 MET A CA 1
ATOM 1064 C C . MET A 1 143 ? 9.025 -10.773 -1.035 1.00 95.50 143 MET A C 1
ATOM 1066 O O . MET A 1 143 ? 9.438 -11.604 -1.840 1.00 95.50 143 MET A O 1
ATOM 1070 N N . ALA A 1 144 ? 7.722 -10.626 -0.781 1.00 94.44 144 ALA A N 1
ATOM 1071 C CA . ALA A 1 144 ? 6.709 -11.436 -1.454 1.00 94.44 144 ALA A CA 1
ATOM 1072 C C . ALA A 1 144 ? 6.655 -11.159 -2.969 1.00 94.44 144 ALA A C 1
ATOM 1074 O O . ALA A 1 144 ? 6.402 -12.059 -3.770 1.00 94.44 144 ALA A O 1
ATOM 1075 N N . ARG A 1 145 ? 6.890 -9.909 -3.391 1.00 95.62 145 ARG A N 1
ATOM 1076 C CA . ARG A 1 145 ? 6.821 -9.500 -4.801 1.00 95.62 145 ARG A CA 1
ATOM 1077 C C . ARG A 1 145 ? 8.039 -9.903 -5.629 1.00 95.62 145 ARG A C 1
ATOM 1079 O O . ARG A 1 145 ? 7.890 -10.036 -6.843 1.00 95.62 145 ARG A O 1
ATOM 1086 N N . VAL A 1 146 ? 9.195 -10.148 -5.004 1.00 97.44 146 VAL A N 1
ATOM 1087 C CA . VAL A 1 146 ? 10.428 -10.580 -5.688 1.00 97.44 146 VAL A CA 1
ATOM 1088 C C . VAL A 1 146 ? 10.185 -11.796 -6.574 1.00 97.44 146 VAL A C 1
ATOM 1090 O O . VAL A 1 146 ? 10.652 -11.803 -7.709 1.00 97.44 146 VAL A O 1
ATOM 1093 N N . PHE A 1 147 ? 9.400 -12.777 -6.124 1.00 97.81 147 PHE A N 1
ATOM 1094 C CA . PHE A 1 147 ? 9.079 -13.953 -6.939 1.00 97.81 147 PHE A CA 1
ATOM 1095 C C . PHE A 1 147 ? 8.386 -13.581 -8.256 1.00 97.81 147 PHE A C 1
ATOM 1097 O O . PHE A 1 147 ? 8.748 -14.093 -9.311 1.00 97.81 147 PHE A O 1
ATOM 1104 N N . GLY A 1 148 ? 7.447 -12.632 -8.214 1.00 97.81 148 GLY A N 1
ATOM 1105 C CA . GLY A 1 148 ? 6.794 -12.111 -9.415 1.00 97.81 148 GLY A CA 1
ATOM 1106 C C . GLY A 1 148 ? 7.748 -11.310 -10.304 1.00 97.81 148 GLY A C 1
ATOM 1107 O O . GLY A 1 148 ? 7.729 -11.468 -11.522 1.00 97.81 148 GLY A O 1
ATOM 1108 N N . TYR A 1 149 ? 8.623 -10.486 -9.717 1.00 97.69 149 TYR A N 1
ATOM 1109 C CA . TYR A 1 149 ? 9.629 -9.738 -10.479 1.00 97.69 149 TYR A CA 1
ATOM 1110 C C . TYR A 1 149 ? 10.612 -10.661 -11.203 1.00 97.69 149 TYR A C 1
ATOM 1112 O O . TYR A 1 149 ? 10.925 -10.419 -12.366 1.00 97.69 149 TYR A O 1
ATOM 1120 N N . LEU A 1 150 ? 11.065 -11.727 -10.541 1.00 97.88 150 LEU A N 1
ATOM 1121 C CA . LEU A 1 150 ? 11.950 -12.729 -11.130 1.00 97.88 150 LEU A CA 1
ATOM 1122 C C . LEU A 1 150 ? 11.247 -13.525 -12.230 1.00 97.88 150 LEU A C 1
ATOM 1124 O O . LEU A 1 150 ? 11.821 -13.692 -13.303 1.00 97.88 150 LEU A O 1
ATOM 1128 N N . ALA A 1 151 ? 9.998 -13.945 -12.010 1.00 97.94 151 ALA A N 1
ATOM 1129 C CA . ALA A 1 151 ? 9.210 -14.626 -13.035 1.00 97.94 151 ALA A CA 1
ATOM 1130 C C . ALA A 1 151 ? 9.057 -13.756 -14.296 1.00 97.94 151 ALA A C 1
ATOM 1132 O O . ALA A 1 151 ? 9.390 -14.201 -15.392 1.00 97.94 151 ALA A O 1
ATOM 1133 N N . HIS A 1 152 ? 8.667 -12.485 -14.142 1.00 97.00 152 HIS A N 1
ATOM 1134 C CA . HIS A 1 152 ? 8.571 -11.552 -15.270 1.00 97.00 152 HIS A CA 1
ATOM 1135 C C . HIS A 1 152 ? 9.925 -11.226 -15.905 1.00 97.00 152 HIS A C 1
ATOM 1137 O O . HIS A 1 152 ? 9.997 -10.997 -17.110 1.00 97.00 152 HIS A O 1
ATOM 1143 N N . PHE A 1 153 ? 11.011 -11.196 -15.129 1.00 97.19 153 PHE A N 1
ATOM 1144 C CA . PHE A 1 153 ? 12.355 -11.057 -15.682 1.00 97.19 153 PHE A CA 1
ATOM 1145 C C . PHE A 1 153 ? 12.703 -12.249 -16.579 1.00 97.19 153 PHE A C 1
ATOM 1147 O O . PHE A 1 153 ? 13.143 -12.038 -17.705 1.00 97.19 153 PHE A O 1
ATOM 1154 N N . MET A 1 154 ? 12.475 -13.480 -16.113 1.00 97.00 154 MET A N 1
ATOM 1155 C CA . MET A 1 154 ? 12.737 -14.699 -16.885 1.00 97.00 154 MET A CA 1
ATOM 1156 C C . MET A 1 154 ? 11.880 -14.763 -18.154 1.00 97.00 154 MET A C 1
ATOM 1158 O O . MET A 1 154 ? 12.407 -15.028 -19.232 1.00 97.00 154 MET A O 1
ATOM 1162 N N . GLU A 1 155 ? 10.590 -14.445 -18.046 1.00 97.00 155 GLU A N 1
ATOM 1163 C CA . GLU A 1 155 ? 9.669 -14.362 -19.185 1.00 97.00 155 GLU A CA 1
ATOM 1164 C C . GLU A 1 155 ? 10.133 -13.308 -20.202 1.00 97.00 155 GLU A C 1
ATOM 1166 O O . GLU A 1 155 ? 10.310 -13.608 -21.382 1.00 97.00 155 GLU A O 1
ATOM 1171 N N . SER A 1 156 ? 10.459 -12.097 -19.734 1.00 94.75 156 SER A N 1
ATOM 1172 C CA . SER A 1 156 ? 10.994 -11.024 -20.580 1.00 94.75 156 SER A CA 1
ATOM 1173 C C . SER A 1 156 ? 12.343 -11.372 -21.208 1.00 94.75 156 SER A C 1
ATOM 1175 O O . SER A 1 156 ? 12.701 -10.754 -22.204 1.00 94.75 156 SER A O 1
ATOM 1177 N N . ARG A 1 157 ? 13.128 -12.285 -20.625 1.00 93.62 157 ARG A N 1
ATOM 1178 C CA . ARG A 1 157 ? 14.401 -12.743 -21.202 1.00 93.62 157 ARG A CA 1
ATOM 1179 C C . ARG A 1 157 ? 14.199 -13.774 -22.301 1.00 93.62 157 ARG A C 1
ATOM 1181 O O . ARG A 1 157 ? 14.997 -13.789 -23.234 1.00 93.62 157 ARG A O 1
ATOM 1188 N N . HIS A 1 158 ? 13.168 -14.606 -22.188 1.00 95.94 158 HIS A N 1
ATOM 1189 C CA . HIS A 1 158 ? 12.835 -15.605 -23.196 1.00 95.94 158 HIS A CA 1
ATOM 1190 C C . HIS A 1 158 ? 12.361 -14.956 -24.506 1.00 95.94 158 HIS A C 1
ATOM 1192 O O . HIS A 1 158 ? 12.836 -15.334 -25.572 1.00 95.94 158 HIS A O 1
ATOM 1198 N N . ASP A 1 159 ? 11.503 -13.936 -24.414 1.00 94.88 159 ASP A N 1
ATOM 1199 C CA . ASP A 1 159 ? 11.005 -13.158 -25.559 1.00 94.88 159 ASP A CA 1
ATOM 1200 C C . ASP A 1 159 ? 11.374 -11.670 -25.413 1.00 94.88 159 ASP A C 1
ATOM 1202 O O . ASP A 1 159 ? 10.544 -10.790 -25.164 1.00 94.88 159 ASP A O 1
ATOM 1206 N N . ASN A 1 160 ? 12.679 -11.378 -25.464 1.00 96.19 160 ASN A N 1
ATOM 1207 C CA . ASN A 1 160 ? 13.173 -10.036 -25.169 1.00 96.19 160 ASN A CA 1
ATOM 1208 C C . ASN A 1 160 ? 12.998 -9.061 -26.337 1.00 96.19 160 ASN A C 1
ATOM 1210 O O . ASN A 1 160 ? 13.637 -9.187 -27.382 1.00 96.19 160 ASN A O 1
ATOM 1214 N N . ARG A 1 161 ? 12.282 -7.963 -26.078 1.00 95.88 161 ARG A N 1
ATOM 1215 C CA . ARG A 1 161 ? 12.215 -6.796 -26.964 1.00 95.88 161 ARG A CA 1
ATOM 1216 C C . ARG A 1 161 ? 12.542 -5.516 -26.209 1.00 95.88 161 ARG A C 1
ATOM 1218 O O . ARG A 1 161 ? 11.902 -5.204 -25.206 1.00 95.88 161 ARG A O 1
ATOM 1225 N N . ILE A 1 162 ? 13.493 -4.735 -26.729 1.00 97.12 162 ILE A N 1
ATOM 1226 C CA . ILE A 1 162 ? 13.858 -3.441 -26.139 1.00 97.12 162 ILE A CA 1
ATOM 1227 C C . ILE A 1 162 ? 12.649 -2.494 -26.101 1.00 97.12 162 ILE A C 1
ATOM 1229 O O . ILE A 1 162 ? 12.003 -2.237 -27.119 1.00 97.12 162 ILE A O 1
ATOM 1233 N N . MET A 1 163 ? 12.345 -1.958 -24.917 1.00 96.38 163 MET A N 1
ATOM 1234 C CA . MET A 1 163 ? 11.269 -0.984 -24.733 1.00 96.38 163 MET A CA 1
ATOM 1235 C C . MET A 1 163 ? 11.763 0.414 -25.128 1.00 96.38 163 MET A C 1
ATOM 1237 O O . MET A 1 163 ? 12.647 0.967 -24.477 1.00 96.38 163 MET A O 1
ATOM 1241 N N . ARG A 1 164 ? 11.186 0.994 -26.189 1.00 96.88 164 ARG A N 1
ATOM 1242 C CA . ARG A 1 164 ? 11.488 2.351 -26.683 1.00 96.88 164 ARG A CA 1
ATOM 1243 C C . ARG A 1 164 ? 10.192 3.134 -26.938 1.00 96.88 164 ARG A C 1
ATOM 1245 O O . ARG A 1 164 ? 9.716 3.148 -28.072 1.00 96.88 164 ARG A O 1
ATOM 1252 N N . PRO A 1 165 ? 9.572 3.727 -25.902 1.00 96.50 165 PRO A N 1
ATOM 1253 C CA . PRO A 1 165 ? 8.403 4.578 -26.098 1.00 96.50 165 PRO A CA 1
ATOM 1254 C C . PRO A 1 165 ? 8.781 5.854 -26.866 1.00 96.50 165 PRO A C 1
ATOM 1256 O O . PRO A 1 165 ? 9.894 6.360 -26.728 1.00 96.50 165 PRO A O 1
ATOM 1259 N N . ALA A 1 166 ? 7.845 6.384 -27.653 1.00 96.75 166 ALA A N 1
ATOM 1260 C CA . ALA A 1 166 ? 7.964 7.689 -28.300 1.00 96.75 166 ALA A CA 1
ATOM 1261 C C . ALA A 1 166 ? 7.164 8.746 -27.524 1.00 96.75 166 ALA A C 1
ATOM 1263 O O . ALA A 1 166 ? 6.214 8.420 -26.812 1.00 96.75 166 ALA A O 1
ATOM 1264 N N . ALA A 1 167 ? 7.522 10.017 -27.693 1.00 96.62 167 ALA A N 1
ATOM 1265 C CA . ALA A 1 167 ? 6.775 11.150 -27.160 1.00 96.62 167 ALA A CA 1
ATOM 1266 C C . ALA A 1 167 ? 6.327 12.067 -28.305 1.00 96.62 167 ALA A C 1
ATOM 1268 O O . ALA A 1 167 ? 7.029 12.213 -29.306 1.00 96.62 167 ALA A O 1
ATOM 1269 N N . ARG A 1 168 ? 5.162 12.706 -28.153 1.00 95.81 168 ARG A N 1
ATOM 1270 C CA . ARG A 1 168 ? 4.711 13.750 -29.080 1.00 95.81 168 ARG A CA 1
ATOM 1271 C C . ARG A 1 168 ? 5.420 15.055 -28.730 1.00 95.81 168 ARG A C 1
ATOM 1273 O O . ARG A 1 168 ? 5.154 15.623 -27.673 1.00 95.81 168 ARG A O 1
ATOM 1280 N N . TYR A 1 169 ? 6.296 15.527 -29.611 1.00 94.81 169 TYR A N 1
ATOM 1281 C CA . TYR A 1 169 ? 6.926 16.836 -29.457 1.00 94.81 169 TYR A CA 1
ATOM 1282 C C . TYR A 1 169 ? 5.873 17.947 -29.600 1.00 94.81 169 TYR A C 1
ATOM 1284 O O . TYR A 1 169 ? 5.103 17.958 -30.558 1.00 94.81 169 TYR A O 1
ATOM 1292 N N . VAL A 1 170 ? 5.821 18.853 -28.622 1.00 95.50 170 VAL A N 1
ATOM 1293 C CA . VAL A 1 170 ? 4.909 20.017 -28.584 1.00 95.50 170 VAL A CA 1
ATOM 1294 C C . VAL A 1 170 ? 5.664 21.337 -28.412 1.00 95.50 170 VAL A C 1
ATOM 1296 O O . VAL A 1 170 ? 5.066 22.355 -28.077 1.00 95.50 170 VAL A O 1
ATOM 1299 N N . GLY A 1 171 ? 6.987 21.307 -28.585 1.00 94.44 171 GLY A N 1
ATOM 1300 C CA . GLY A 1 171 ? 7.811 22.507 -28.546 1.00 94.44 171 GLY A CA 1
ATOM 1301 C C . GLY A 1 171 ? 7.667 23.334 -29.820 1.00 94.44 171 GLY A C 1
ATOM 1302 O O . GLY A 1 171 ? 7.126 22.877 -30.830 1.00 94.44 171 GLY A O 1
ATOM 1303 N N . VAL A 1 172 ? 8.164 24.565 -29.760 1.00 93.06 172 VAL A N 1
ATOM 1304 C CA . VAL A 1 172 ? 8.223 25.449 -30.925 1.00 93.06 172 VAL A CA 1
ATOM 1305 C C . VAL A 1 172 ? 9.274 24.904 -31.887 1.00 93.06 172 VAL A C 1
ATOM 1307 O O . VAL A 1 172 ? 10.415 24.672 -31.491 1.00 93.06 172 VAL A O 1
ATOM 1310 N N . VAL A 1 173 ? 8.889 24.688 -33.145 1.00 89.31 173 VAL A N 1
ATOM 1311 C CA . VAL A 1 173 ? 9.845 24.337 -34.199 1.00 89.31 173 VAL A CA 1
ATOM 1312 C C . VAL A 1 173 ? 10.702 25.578 -34.478 1.00 89.31 173 VAL A C 1
ATOM 1314 O O . VAL A 1 173 ? 10.122 26.632 -34.748 1.00 89.31 173 VAL A O 1
ATOM 1317 N N . PRO A 1 174 ? 12.043 25.497 -34.388 1.00 85.00 174 PRO A N 1
ATOM 1318 C CA . PRO A 1 174 ? 12.908 26.630 -34.699 1.00 85.00 174 PRO A CA 1
ATOM 1319 C C . PRO A 1 174 ? 12.674 27.113 -36.134 1.00 85.00 174 PRO A C 1
ATOM 1321 O O . PRO A 1 174 ? 12.540 26.291 -37.044 1.00 85.00 174 PRO A O 1
ATOM 1324 N N . SER A 1 175 ? 12.633 28.431 -36.341 1.00 82.25 175 SER A N 1
ATOM 1325 C CA . SER A 1 175 ? 12.630 28.997 -37.692 1.00 82.25 175 SER A CA 1
ATOM 1326 C C . SER A 1 175 ? 13.944 28.640 -38.400 1.00 82.25 175 SER A C 1
ATOM 1328 O O . SER A 1 175 ? 14.987 28.678 -37.744 1.00 82.25 175 SER A O 1
ATOM 1330 N N . PRO A 1 176 ? 13.924 28.303 -39.701 1.00 81.69 176 PRO A N 1
ATOM 1331 C CA . PRO A 1 176 ? 15.153 28.168 -40.479 1.00 81.69 176 PRO A CA 1
ATOM 1332 C C . PRO A 1 176 ? 15.937 29.491 -40.457 1.00 81.69 176 PRO A C 1
ATOM 1334 O O . PRO A 1 176 ? 15.313 30.550 -40.558 1.00 81.69 176 PRO A O 1
ATOM 1337 N N . GLU A 1 177 ? 17.263 29.412 -40.298 1.00 67.88 177 GLU A N 1
ATOM 1338 C CA . GLU A 1 177 ? 18.193 30.541 -40.499 1.00 67.88 177 GLU A CA 1
ATOM 1339 C C . GLU A 1 177 ? 18.227 31.005 -41.962 1.00 67.88 177 GLU A C 1
ATOM 1341 O O . GLU A 1 177 ? 18.086 30.143 -42.865 1.00 67.88 177 GLU A O 1
#

Foldseek 3Di:
DCLLVVDDLVVLLVVVLVVCPDPVRDDLLVQLLVLLVVLVALVSLLVVLVVCVVVVNDNRQKADPPDQAAAPLLVVLLVLLCVLCPPHPCNGSSSNLVSNQVNNCVVQVVVVGRIGGHNSNRNNSNCVSVVHDSVCSSVVVSVVCVVVSVVVSVVCVVVRHRDDDDDDDPDDDDDDD

pLDDT: mean 94.45, std 4.81, range [67.88, 98.56]

Sequence (177 aa):
MVASTLAPVENVLAAAFAALHGRLHGGADEAALEAARLVGSPGAAAGFVDDCLEHGTKVMGMGHREYRVLDPRARYVKSFARELAAGTDLANTTATLEAIEARFCERMRAKGKHLHANLEFYKGIVYSAVGLPSDFFTPAFAMARVFGYLAHFMESRHDNRIMRPAARYVGVVPSPE

Secondary structure (DSSP, 8-state):
-GGGGT--HHHHHHHHHHHHHSTTTS-HHHHHHHHHHHH-SGGGHHHHHHHHHHTT---TTB--SS-SS--HHHHHHHHHHHHHHTTSTHHHHHHHHHHHHHHHHHHHHHTT----B-THHHHHHHHHHTT--GGGHHHHHHHHHHHHHHHHHHHHHHT-----------SPPPPP-

Mean predicted aligned error: 4.25 Å

Radius of gyration: 20.53 Å; Cα contacts (8 Å, |Δi|>4): 210; chains: 1; bounding box: 46×46×62 Å

Nearest PDB structures (foldseek):
  3tqg-assembly1_A  TM=9.477E-01  e=1.576E-08  Coxiella burnetii
  1vgp-assembly1_A-2  TM=8.827E-01  e=8.266E-09  Sulfurisphaera tokodaii
  6s87-assembly1_A  TM=9.233E-01  e=2.589E-08  Pseudomonas aeruginosa PAO1
  6s87-assembly1_B  TM=9.159E-01  e=3.004E-08  Pseudomonas aeruginosa PAO1
  6aby-assembly1_B  TM=8.986E-01  e=2.020E-08  Metallosphaera sedula DSM 5348

Solvent-accessible surface area (backbone atoms only — not comparable to full-atom values): 9813 Å² total; per-residue (Å²): 103,62,52,34,73,71,50,58,68,69,61,36,50,52,53,51,51,56,55,43,68,34,79,94,68,28,58,32,18,52,50,25,46,51,48,20,55,73,50,64,34,44,86,43,19,54,61,54,46,51,5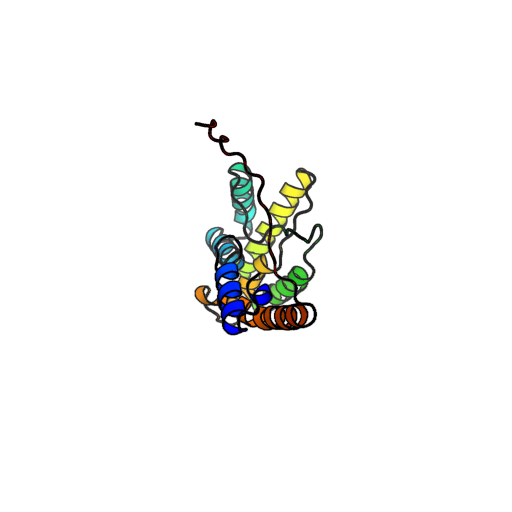2,28,62,72,72,68,48,81,65,53,25,56,40,52,96,86,44,73,53,70,33,76,60,18,60,53,37,43,51,48,22,53,61,60,17,58,96,46,86,48,36,54,39,52,48,10,44,52,33,32,48,52,46,44,33,50,60,33,44,78,70,78,34,71,49,36,50,26,40,40,39,32,42,35,52,45,39,47,63,74,68,46,57,67,91,46,50,54,57,54,51,45,62,67,42,46,61,56,54,51,50,53,46,53,53,44,61,75,68,61,59,69,75,77,86,86,80,85,86,83,72,85,78,80,77,85,132